Protein AF-0000000075264346 (afdb_homodimer)

Sequence (308 aa):
MSSTVYRIVVAADDSPISKKAIDYAVKLCSNLSVPYKLDVVYAIGLNPAGITAFGFMSGLDRMNNVDIQQDAKASIANLNAYLAQFDETKANAVIVKTSTKDCGYIIEDYINQDPPDILVLGSSNKEGIQKFILGSVSDHCLHSCHCPVLIIKNMSSTVYRIVVAADDSPISKKAIDYAVKLCSNLSVPYKLDVVYAIGLNPAGITAFGFMSGLDRMNNVDIQQDAKASIANLNAYLAQFDETKANAVIVKTSTKDCGYIIEDYINQDPPDILVLGSSNKEGIQKFILGSVSDHCLHSCHCPVLIIKN

Solvent-accessible surface area (backbone atoms only — not comparable to full-atom values): 16978 Å² total; per-residue (Å²): 122,87,78,70,64,48,30,36,35,33,53,40,80,66,41,72,43,24,49,51,31,47,52,49,53,48,51,51,56,72,34,39,66,52,59,67,45,71,45,41,36,32,58,43,56,35,74,61,88,77,67,56,86,59,81,64,76,69,78,76,76,69,74,50,58,67,56,50,51,51,54,45,50,54,34,50,51,52,43,36,57,57,35,48,76,34,88,82,28,43,88,51,65,68,42,77,47,76,45,63,45,56,44,32,57,48,50,27,56,59,38,54,74,61,53,42,68,31,37,35,26,26,29,40,82,71,76,85,59,88,61,76,56,72,26,70,43,44,49,43,34,65,55,65,32,74,39,31,34,30,37,30,66,134,122,86,77,70,64,48,31,38,34,32,54,40,80,64,40,72,42,24,49,52,28,47,51,48,52,46,51,51,57,72,34,40,66,55,60,66,44,72,46,42,37,32,58,42,54,36,76,60,89,77,69,55,84,58,82,63,76,69,78,75,76,70,76,50,57,67,57,50,50,52,54,45,51,53,36,50,51,52,42,36,58,56,34,48,75,35,89,81,30,44,88,52,67,69,41,78,46,75,45,65,44,56,44,33,56,48,48,27,57,60,38,56,73,61,53,42,68,31,39,34,26,27,29,41,82,72,77,86,58,88,62,77,55,72,26,71,44,45,50,42,35,66,55,63,32,74,39,31,34,31,38,31,68,133

Foldseek 3Di:
DPQDAAEEEEEAQLFPLSLVLVVVVLVVCVVDPGHYHYAYEYEQAAADPPPPPPPPVPPPDDDHRVVSVVSSVVRQVSVLVSQCVGPNRVVPGHHYFYDNDDRLVRVQVVCQVPPGQEYEYEQDSDPDDPDRHGDPSLVSCCPRHPHHYHYGYD/DPQDAAEEEEEAQLFPLSLVLVVVVLVVCVVDPGHYHYAYEYEQAAADPPPPPPPPVPPPPDDHRVVSVVSSVVRQVSVLVSQCVGPNRVVPGHHYFYDNDDRLVRVQVVCQVPPGQEYEYEQDSDPDDPDRHGDPSLVSCCPRHPHHYHYGYD

Organism: NCBI:txid747725

InterPro domains:
  IPR006015 Universal stress protein A family [PR01438] (5-23)
  IPR006015 Universal stress protein A family [PR01438] (113-125)
  IPR006015 Universal stress protein A family [PR01438] (131-153)
  IPR006016 UspA [PF00582] (7-153)
  IPR014729 Rossmann-like alpha/beta/alpha sandwich fold [G3DSA:3.40.50.620] (4-154)

Nearest PDB structures (foldseek):
  3hgm-assembly1_B  TM=7.472E-01  e=2.509E-09  Halomonas elongata
  2z09-assembly1_A  TM=7.944E-01  e=1.440E-07  Thermus thermophilus
  5cb0-assembly1_A  TM=7.576E-01  e=7.836E-05  Escherichia coli K-12
  2dum-assembly2_C  TM=7.080E-01  e=9.503E-05  Pyrococcus horikoshii OT3
  5ahw-assembly2_D  TM=6.394E-01  e=3.623E-05  Mycolicibacterium smegmatis MC2 155

Radius of gyration: 21.95 Å; Cα contacts (8 Å, |Δi|>4): 533; chains: 2; bounding box: 60×64×43 Å

Secondary structure (DSSP, 8-state):
-----EEEEEE--SSHHHHHHHHHHHHHHHTBSS-EEEEEEEEEEPPPTT-------S---PPPHHHHHHHHHHHHHHHHHHHTTSTTTTTPPPEEEEESS-HHHHHHHHHHHS--SEEEEES----S-SS----HHHHHHHHH-SS-EEEE--/-----EEEEEE--SSHHHHHHHHHHHHHHHTBSS-EEEEEEEEEEPPPTT-------SS--PPPHHHHHHHHHHHHHHHHHHHTTSTTTTTPPPEEEEESS-HHHHHHHHHHHS--SEEEEES----S-SS----HHHHHHHHH-SS-EEEE--

Structure (mmCIF, N/CA/C/O backbone):
data_AF-0000000075264346-model_v1
#
loop_
_entity.id
_entity.type
_entity.pdbx_description
1 polymer 'UspA domain-containing protein'
#
loop_
_atom_site.group_PDB
_atom_site.id
_atom_site.type_symbol
_atom_site.label_atom_id
_atom_site.label_alt_id
_atom_site.label_comp_id
_atom_site.label_asym_id
_atom_site.label_entity_id
_atom_site.label_seq_id
_atom_site.pdbx_PDB_ins_code
_atom_site.Cartn_x
_atom_site.Cartn_y
_atom_site.Cartn_z
_atom_site.occupancy
_atom_site.B_iso_or_equiv
_atom_site.auth_seq_id
_atom_site.auth_comp_id
_atom_site.auth_asym_id
_atom_site.auth_atom_id
_atom_site.pdbx_PDB_model_num
ATOM 1 N N . MET A 1 1 ? -19.344 -8.539 20.453 1 36.69 1 MET A N 1
ATOM 2 C CA . MET A 1 1 ? -18.062 -8.641 19.766 1 36.69 1 MET A CA 1
ATOM 3 C C . MET A 1 1 ? -17.438 -7.262 19.594 1 36.69 1 MET A C 1
ATOM 5 O O . MET A 1 1 ? -18.062 -6.34 19.078 1 36.69 1 MET A O 1
ATOM 9 N N . SER A 1 2 ? -16.719 -6.82 20.406 1 47.31 2 SER A N 1
ATOM 10 C CA . SER A 1 2 ? -16.172 -5.465 20.469 1 47.31 2 SER A CA 1
ATOM 11 C C . SER A 1 2 ? -15.789 -4.953 19.078 1 47.31 2 SER A C 1
ATOM 13 O O . SER A 1 2 ? -14.938 -5.531 18.406 1 47.31 2 SER A O 1
ATOM 15 N N . SER A 1 3 ? -16.75 -4.434 18.266 1 60.31 3 SER A N 1
ATOM 16 C CA . SER A 1 3 ? -16.703 -4.074 16.859 1 60.31 3 SER A CA 1
ATOM 17 C C . SER A 1 3 ? -15.516 -3.156 16.562 1 60.31 3 SER A C 1
ATOM 19 O O . SER A 1 3 ? -15.445 -2.041 17.078 1 60.31 3 SER A O 1
ATOM 21 N N . THR A 1 4 ? -14.312 -3.807 16.25 1 85.88 4 THR A N 1
ATOM 22 C CA . THR A 1 4 ? -13.109 -3.008 16.031 1 85.88 4 THR A CA 1
ATOM 23 C C . THR A 1 4 ? -13.273 -2.086 14.836 1 85.88 4 THR A C 1
ATOM 25 O O . THR A 1 4 ? -13.898 -2.463 13.836 1 85.88 4 THR A O 1
ATOM 28 N N . VAL A 1 5 ? -13.062 -0.771 15.102 1 95.88 5 VAL A N 1
ATOM 29 C CA . VAL A 1 5 ? -13.141 0.276 14.094 1 95.88 5 VAL A CA 1
ATOM 30 C C . VAL A 1 5 ? -11.961 0.15 13.125 1 95.88 5 VAL A C 1
ATOM 32 O O . VAL A 1 5 ? -10.812 0.038 13.555 1 95.88 5 VAL A O 1
ATOM 35 N N . TYR A 1 6 ? -12.281 -0.01 11.844 1 97.44 6 TYR A N 1
ATOM 36 C CA . TYR A 1 6 ? -11.242 -0.005 1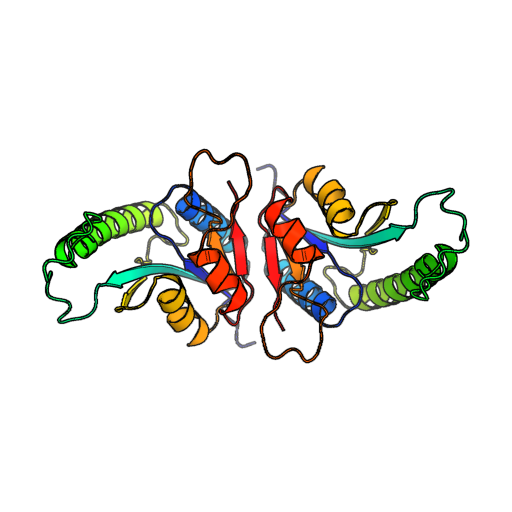0.828 1 97.44 6 TYR A CA 1
ATOM 37 C C . TYR A 1 6 ? -10.703 1.405 10.594 1 97.44 6 TYR A C 1
ATOM 39 O O . TYR A 1 6 ? -11.414 2.264 10.062 1 97.44 6 TYR A O 1
ATOM 47 N N . ARG A 1 7 ? -9.461 1.642 10.953 1 97.94 7 ARG A N 1
ATOM 48 C CA . ARG A 1 7 ? -8.906 2.992 10.906 1 97.94 7 ARG A CA 1
ATOM 49 C C . ARG A 1 7 ? -8.055 3.191 9.648 1 97.94 7 ARG A C 1
ATOM 51 O O . ARG A 1 7 ? -7.086 2.463 9.43 1 97.94 7 ARG A O 1
ATOM 58 N N . ILE A 1 8 ? -8.414 4.184 8.844 1 98.56 8 ILE A N 1
ATOM 59 C CA . ILE A 1 8 ? -7.715 4.582 7.633 1 98.56 8 ILE A CA 1
ATOM 60 C C . ILE A 1 8 ? -7.168 6 7.789 1 98.56 8 ILE A C 1
ATOM 62 O O . ILE A 1 8 ? -7.898 6.91 8.195 1 98.56 8 ILE A O 1
ATOM 66 N N . VAL A 1 9 ? -5.891 6.145 7.543 1 98.75 9 VAL A N 1
ATOM 67 C CA . VAL A 1 9 ? -5.293 7.477 7.543 1 98.75 9 VAL A CA 1
ATOM 68 C C . VAL A 1 9 ? -4.738 7.793 6.156 1 98.75 9 VAL A C 1
ATOM 70 O O . VAL A 1 9 ? -4.066 6.961 5.543 1 98.75 9 VAL A O 1
ATOM 73 N N . VAL A 1 10 ? -5.062 8.945 5.637 1 98.88 10 VAL A N 1
ATOM 74 C CA . VAL A 1 10 ? -4.445 9.477 4.43 1 98.88 10 VAL A CA 1
ATOM 75 C C . VAL A 1 10 ? -3.512 10.633 4.785 1 98.88 10 VAL A C 1
ATOM 77 O O . VAL A 1 10 ? -3.914 11.57 5.473 1 98.88 10 VAL A O 1
ATOM 80 N N . ALA A 1 11 ? -2.242 10.5 4.402 1 98.75 11 ALA A N 1
ATOM 81 C CA . ALA A 1 11 ? -1.362 11.672 4.43 1 98.75 11 ALA A CA 1
ATOM 82 C C . ALA A 1 11 ? -1.444 12.445 3.119 1 98.75 11 ALA A C 1
ATOM 84 O O . ALA A 1 11 ? -1.163 11.898 2.049 1 98.75 11 ALA A O 1
ATOM 85 N N . ALA A 1 12 ? -1.807 13.75 3.232 1 97.94 12 ALA A N 1
ATOM 86 C CA . ALA A 1 12 ? -2.121 14.492 2.014 1 97.94 12 ALA A CA 1
ATOM 87 C C . ALA A 1 12 ? -1.583 15.922 2.084 1 97.94 12 ALA A C 1
ATOM 89 O O . ALA A 1 12 ? -1.477 16.5 3.17 1 97.94 12 ALA A O 1
ATOM 90 N N . ASP A 1 13 ? -1.146 16.594 0.874 1 94.94 13 ASP A N 1
ATOM 91 C CA . ASP A 1 13 ? -0.641 17.969 0.81 1 94.94 13 ASP A CA 1
ATOM 92 C C . ASP A 1 13 ? -1.42 18.781 -0.212 1 94.94 13 ASP A C 1
ATOM 94 O O . ASP A 1 13 ? -0.917 19.797 -0.719 1 94.94 13 ASP A O 1
ATOM 98 N N . ASP A 1 14 ? -2.668 18.438 -0.714 1 95.88 14 ASP A N 1
ATOM 99 C CA . ASP A 1 14 ? -3.578 19.109 -1.631 1 95.88 14 ASP A CA 1
ATOM 100 C C . ASP A 1 14 ? -3.146 18.906 -3.082 1 95.88 14 ASP A C 1
ATOM 102 O O . ASP A 1 14 ? -3.682 19.547 -3.988 1 95.88 14 ASP A O 1
ATOM 106 N N . SER A 1 15 ? -2.039 18.203 -3.359 1 95.62 15 SER A N 1
ATOM 107 C CA . SER A 1 15 ? -1.638 17.859 -4.719 1 95.62 15 SER A CA 1
ATOM 108 C C . SER A 1 15 ? -2.662 16.953 -5.379 1 95.62 15 SER A C 1
ATOM 110 O O . SER A 1 15 ? -3.488 16.328 -4.699 1 95.62 15 SER A O 1
ATOM 112 N N . PRO A 1 16 ? -2.684 16.891 -6.676 1 95.62 16 PRO A N 1
ATOM 113 C CA . PRO A 1 16 ? -3.611 16 -7.375 1 95.62 16 PRO A CA 1
ATOM 114 C C . PRO A 1 16 ? -3.463 14.547 -6.953 1 95.62 16 PRO A C 1
ATOM 116 O O . PRO A 1 16 ? -4.465 13.844 -6.789 1 95.62 16 PRO A O 1
ATOM 119 N N . ILE A 1 17 ? -2.264 14.094 -6.711 1 96.06 17 ILE A N 1
ATOM 120 C CA . ILE A 1 17 ? -2.053 12.703 -6.324 1 96.06 17 ILE A CA 1
ATOM 121 C C . ILE A 1 17 ? -2.59 12.469 -4.914 1 96.06 17 ILE A C 1
ATOM 123 O O . ILE A 1 17 ? -3.094 11.383 -4.605 1 96.06 17 ILE A O 1
ATOM 127 N N . SER A 1 18 ? -2.48 13.469 -4.039 1 96.94 18 SER A N 1
ATOM 128 C CA . SER A 1 18 ? -3.059 13.359 -2.701 1 96.94 18 SER A CA 1
ATOM 129 C C . SER A 1 18 ? -4.582 13.266 -2.764 1 96.94 18 SER A C 1
ATOM 131 O O . SER A 1 18 ? -5.195 12.547 -1.974 1 96.94 18 SER A O 1
ATOM 133 N N . LYS A 1 19 ? -5.152 14.016 -3.682 1 97.38 19 LYS A N 1
ATOM 134 C CA . LYS A 1 19 ? -6.602 13.938 -3.848 1 97.38 19 LYS A CA 1
ATOM 135 C C . LYS A 1 19 ? -7.02 12.57 -4.367 1 97.38 19 LYS A C 1
ATOM 137 O O . LYS A 1 19 ? -8.047 12.023 -3.945 1 97.38 19 LYS A O 1
ATOM 142 N N . LYS A 1 20 ? -6.23 12.023 -5.25 1 97.75 20 LYS A N 1
ATOM 143 C CA . LYS A 1 20 ? -6.492 10.656 -5.695 1 97.75 20 LYS A CA 1
ATOM 144 C C . LYS A 1 20 ? -6.43 9.68 -4.527 1 97.75 20 LYS A C 1
ATOM 146 O O . LYS A 1 20 ? -7.223 8.742 -4.453 1 97.75 20 LYS A O 1
ATOM 151 N N . ALA A 1 21 ? -5.465 9.898 -3.645 1 98.5 21 ALA A N 1
ATOM 152 C CA . ALA A 1 21 ? -5.352 9.07 -2.453 1 98.5 21 ALA A CA 1
ATOM 153 C C . ALA A 1 21 ? -6.586 9.203 -1.566 1 98.5 21 ALA A C 1
ATOM 155 O O . ALA A 1 21 ? -7.105 8.211 -1.053 1 98.5 21 ALA A O 1
ATOM 156 N N . ILE A 1 22 ? -7.066 10.398 -1.442 1 98.5 22 ILE A N 1
ATOM 157 C CA . ILE A 1 22 ? -8.281 10.648 -0.666 1 98.5 22 ILE A CA 1
ATOM 158 C C . ILE A 1 22 ? -9.469 9.953 -1.329 1 98.5 22 ILE A C 1
ATOM 160 O O . ILE A 1 22 ? -10.258 9.281 -0.66 1 98.5 22 ILE A O 1
ATOM 164 N N . ASP A 1 23 ? -9.57 10.086 -2.633 1 98.44 23 ASP A N 1
ATOM 165 C CA . ASP A 1 23 ? -10.656 9.438 -3.359 1 98.44 23 ASP A CA 1
ATOM 166 C C . ASP A 1 23 ? -10.656 7.934 -3.123 1 98.44 23 ASP A C 1
ATOM 168 O O . ASP A 1 23 ? -11.711 7.332 -2.895 1 98.44 23 ASP A O 1
ATOM 172 N N . TYR A 1 24 ? -9.492 7.418 -3.168 1 98.38 24 TYR A N 1
ATOM 173 C CA . TYR A 1 24 ? -9.383 5.98 -2.945 1 98.38 24 TYR A CA 1
ATOM 174 C C . TYR A 1 24 ? -9.859 5.609 -1.544 1 98.38 24 TYR A C 1
ATOM 176 O O . TYR A 1 24 ? -10.633 4.664 -1.374 1 98.38 24 TYR A O 1
ATOM 184 N N . ALA A 1 25 ? -9.359 6.309 -0.562 1 98.56 25 ALA A N 1
ATOM 185 C CA . ALA A 1 25 ? -9.695 6.023 0.829 1 98.56 25 ALA A CA 1
ATOM 186 C C . ALA A 1 25 ? -11.195 6.18 1.068 1 98.56 25 ALA A C 1
ATOM 188 O O . ALA A 1 25 ? -11.805 5.367 1.769 1 98.56 25 ALA A O 1
ATOM 189 N N . VAL A 1 26 ? -11.781 7.195 0.464 1 98.44 26 VAL A N 1
ATOM 190 C CA . VAL A 1 26 ? -13.211 7.438 0.585 1 98.44 26 VAL A CA 1
ATOM 191 C C . VAL A 1 26 ? -13.984 6.266 -0.019 1 98.44 26 VAL A C 1
ATOM 193 O O . VAL A 1 26 ? -14.922 5.75 0.593 1 98.44 26 VAL A O 1
ATOM 196 N N . LYS A 1 27 ? -13.57 5.848 -1.185 1 97.75 27 LYS A N 1
ATOM 197 C CA . LYS A 1 27 ? -14.227 4.715 -1.836 1 97.75 27 LYS A CA 1
ATOM 198 C C . LYS A 1 27 ? -14.086 3.445 -1 1 97.75 27 LYS A C 1
ATOM 200 O O . LYS A 1 27 ? -15.039 2.678 -0.862 1 97.75 27 LYS A O 1
ATOM 205 N N . LEU A 1 28 ? -12.914 3.268 -0.493 1 97.81 28 LEU A N 1
ATOM 206 C CA . LEU A 1 28 ? -12.711 2.111 0.373 1 97.81 28 LEU A CA 1
ATOM 207 C C . LEU A 1 28 ? -13.672 2.148 1.561 1 97.81 28 LEU A C 1
ATOM 209 O O . LEU A 1 28 ? -14.32 1.147 1.871 1 97.81 28 LEU A O 1
ATOM 213 N N . CYS A 1 29 ? -13.75 3.264 2.211 1 97.44 29 CYS A N 1
ATOM 214 C CA . CYS A 1 29 ? -14.648 3.418 3.35 1 97.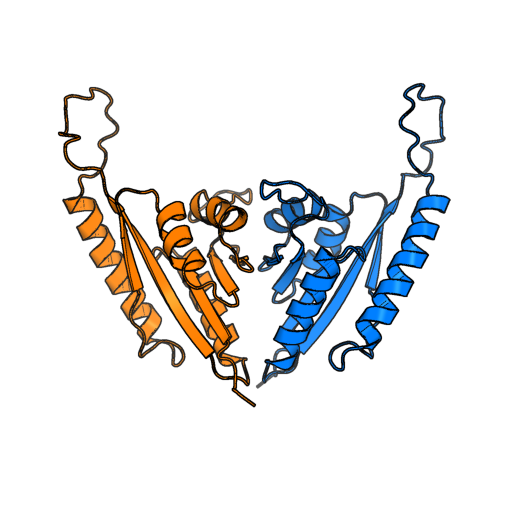44 29 CYS A CA 1
ATOM 215 C C . CYS A 1 29 ? -16.094 3.104 2.955 1 97.44 29 CYS A C 1
ATOM 217 O O . CYS A 1 29 ? -16.797 2.408 3.684 1 97.44 29 CYS A O 1
ATOM 219 N N . SER A 1 30 ? -16.469 3.598 1.769 1 96.88 30 SER A N 1
ATOM 220 C CA . SER A 1 30 ? -17.828 3.391 1.312 1 96.88 30 SER A CA 1
ATOM 221 C C . SER A 1 30 ? -18.109 1.915 1.052 1 96.88 30 SER A C 1
ATOM 223 O O . SER A 1 30 ? -19.266 1.488 1.047 1 96.88 30 SER A O 1
ATOM 225 N N . ASN A 1 31 ? -17.094 1.146 0.847 1 96.75 31 ASN A N 1
ATOM 226 C CA . ASN A 1 31 ? -17.234 -0.272 0.538 1 96.75 31 ASN A CA 1
ATOM 227 C C . ASN A 1 31 ? -17.203 -1.128 1.801 1 96.75 31 ASN A C 1
ATOM 229 O O . ASN A 1 31 ? -17.406 -2.342 1.739 1 96.75 31 ASN A O 1
ATOM 233 N N . LEU A 1 32 ? -16.938 -0.558 2.998 1 96.62 32 LEU A N 1
ATOM 234 C CA . LEU A 1 32 ? -16.781 -1.33 4.227 1 96.62 32 LEU A CA 1
ATOM 235 C C . LEU A 1 32 ? -18.125 -1.627 4.859 1 96.62 32 LEU A C 1
ATOM 237 O O . LEU A 1 32 ? -19.031 -0.786 4.828 1 96.62 32 LEU A O 1
ATOM 241 N N . SER A 1 33 ? -18.234 -2.77 5.457 1 96.69 33 SER A N 1
ATOM 242 C CA . SER A 1 33 ? -19.422 -3.189 6.18 1 96.69 33 SER A CA 1
ATOM 243 C C . SER A 1 33 ? -19.266 -3 7.684 1 96.69 33 SER A C 1
ATOM 245 O O . SER A 1 33 ? -20.188 -3.268 8.453 1 96.69 33 SER A O 1
ATOM 247 N N . VAL A 1 34 ? -18.078 -2.615 8.094 1 96.75 34 VAL A N 1
ATOM 248 C CA . VAL A 1 34 ? -17.734 -2.428 9.5 1 96.75 34 VAL A CA 1
ATOM 249 C C . VAL A 1 34 ? -17.562 -0.94 9.789 1 96.75 34 VAL A C 1
ATOM 251 O O . VAL A 1 34 ? -17.359 -0.137 8.875 1 96.75 34 VAL A O 1
ATOM 254 N N . PRO A 1 35 ? -17.703 -0.585 11.07 1 97.06 35 PRO A N 1
ATOM 255 C CA . PRO A 1 35 ? -17.391 0.807 11.398 1 97.06 35 PRO A CA 1
ATOM 256 C C . PRO A 1 35 ? -15.969 1.2 11 1 97.06 35 PRO A C 1
ATOM 258 O O . PRO A 1 35 ? -15.047 0.389 11.109 1 97.06 35 PRO A O 1
ATOM 261 N N . TYR A 1 36 ? -15.844 2.414 10.516 1 97.12 36 TYR A N 1
ATOM 262 C CA . TYR A 1 36 ? -14.531 2.895 10.102 1 97.12 36 TYR A CA 1
ATOM 263 C C . TYR A 1 36 ? -14.297 4.324 10.578 1 97.12 36 TYR A C 1
ATOM 265 O O . TYR A 1 36 ? -15.242 5.016 10.969 1 97.12 36 TYR A O 1
ATOM 273 N N . LYS A 1 37 ? -13.031 4.711 10.656 1 97.19 37 LYS A N 1
ATOM 274 C CA . LYS A 1 37 ? -12.578 6.082 10.852 1 97.19 37 LYS A CA 1
ATOM 275 C C . LYS A 1 37 ? -11.57 6.484 9.781 1 97.19 37 LYS A C 1
ATOM 277 O O . LYS A 1 37 ? -10.562 5.805 9.586 1 97.19 37 LYS A O 1
ATOM 282 N N . LEU A 1 38 ? -11.891 7.516 9.055 1 98.19 38 LEU A N 1
ATOM 283 C CA . LEU A 1 38 ? -11.008 8.055 8.023 1 98.19 38 LEU A CA 1
ATOM 284 C C . LEU A 1 38 ? -10.445 9.406 8.445 1 98.19 38 LEU A C 1
ATOM 286 O O . LEU A 1 38 ? -11.195 10.375 8.586 1 98.19 38 LEU A O 1
ATOM 290 N N . ASP A 1 39 ? -9.172 9.406 8.68 1 98.06 39 ASP A N 1
ATOM 291 C CA . ASP A 1 39 ? -8.484 10.656 9.008 1 98.06 39 ASP A CA 1
ATOM 292 C C . ASP A 1 39 ? -7.582 11.109 7.863 1 98.06 39 ASP A C 1
ATOM 294 O O . ASP A 1 39 ? -6.914 10.289 7.23 1 98.06 39 ASP A O 1
ATOM 298 N N . VAL A 1 40 ? -7.621 12.344 7.566 1 98.62 40 VAL A N 1
ATOM 299 C CA . VAL A 1 40 ? -6.68 12.961 6.637 1 98.62 40 VAL A CA 1
ATOM 300 C C . VAL A 1 40 ? -5.711 13.859 7.402 1 98.62 40 VAL A C 1
ATOM 302 O O . VAL A 1 40 ? -6.133 14.766 8.125 1 98.62 40 VAL A O 1
ATOM 305 N N . VAL A 1 41 ? -4.41 13.609 7.207 1 98.75 41 VAL A N 1
ATOM 306 C CA . VAL A 1 41 ? -3.396 14.328 7.969 1 98.75 41 VAL A CA 1
ATOM 307 C C . VAL A 1 41 ? -2.561 15.195 7.031 1 98.75 41 VAL A C 1
ATOM 309 O O . VAL A 1 41 ? -2.178 14.758 5.945 1 98.75 41 VAL A O 1
ATOM 312 N N . TYR A 1 42 ? -2.32 16.391 7.418 1 98.75 42 TYR A N 1
ATOM 313 C CA . TYR A 1 42 ? -1.455 17.359 6.758 1 98.75 42 TYR A CA 1
ATOM 314 C C . TYR A 1 42 ? -0.277 17.734 7.652 1 98.75 42 TYR A C 1
ATOM 316 O O . TYR A 1 42 ? -0.467 18.203 8.773 1 98.75 42 TYR A O 1
ATOM 324 N N . ALA A 1 43 ? 0.917 17.531 7.133 1 98.69 43 ALA A N 1
ATOM 325 C CA . ALA A 1 43 ? 2.135 17.812 7.891 1 98.69 43 ALA A CA 1
ATOM 326 C C . ALA A 1 43 ? 2.748 19.141 7.477 1 98.69 43 ALA A C 1
ATOM 328 O O . ALA A 1 43 ? 2.896 19.422 6.285 1 98.69 43 ALA A O 1
ATOM 329 N N . ILE A 1 44 ? 3.08 19.906 8.445 1 98 44 ILE A N 1
ATOM 330 C CA . ILE A 1 44 ? 3.783 21.172 8.219 1 98 44 ILE A CA 1
ATOM 331 C C . ILE A 1 44 ? 5.176 21.094 8.844 1 98 44 ILE A C 1
ATOM 333 O O . ILE A 1 44 ? 5.309 21.062 10.07 1 98 44 ILE A O 1
ATOM 337 N N . GLY A 1 45 ? 6.16 21.062 7.938 1 96.38 45 GLY A N 1
ATOM 338 C CA . GLY A 1 45 ? 7.535 21.172 8.398 1 96.38 45 GLY A CA 1
ATOM 339 C C . GLY A 1 45 ? 8.031 22.609 8.484 1 96.38 45 GLY A C 1
ATOM 340 O O . GLY A 1 45 ? 8.141 23.297 7.473 1 96.38 45 GLY A O 1
ATOM 341 N N . LEU A 1 46 ? 8.375 23.062 9.688 1 94.94 46 LEU A N 1
ATOM 342 C CA . LEU A 1 46 ? 8.844 24.438 9.898 1 94.94 46 LEU A CA 1
ATOM 343 C C . LEU A 1 46 ? 10.359 24.469 10.062 1 94.94 46 LEU A C 1
ATOM 345 O O . LEU A 1 46 ? 10.977 23.453 10.414 1 94.94 46 LEU A O 1
ATOM 349 N N . ASN A 1 47 ? 10.93 25.641 9.758 1 90.69 47 ASN A N 1
ATOM 350 C CA . ASN A 1 47 ? 12.344 25.875 10.039 1 90.69 47 ASN A CA 1
ATOM 351 C C . ASN A 1 47 ? 12.602 26.047 11.531 1 90.69 47 ASN A C 1
ATOM 353 O O . ASN A 1 47 ? 11.797 26.656 12.242 1 90.69 47 ASN A O 1
ATOM 357 N N . PRO A 1 48 ? 13.695 25.375 12.117 1 87.38 48 PRO A N 1
ATOM 358 C CA . PRO A 1 48 ? 14.023 25.578 13.531 1 87.38 48 PRO A CA 1
ATOM 359 C C . PRO A 1 48 ? 14.242 27.047 13.883 1 87.38 48 PRO A C 1
ATOM 361 O O . PRO A 1 48 ? 14.625 27.844 13.016 1 87.38 48 PRO A O 1
ATOM 364 N N . ALA A 1 49 ? 13.969 27.281 15.289 1 74.81 49 ALA A N 1
ATOM 365 C CA . ALA A 1 49 ? 14.195 28.641 15.789 1 74.81 49 ALA A CA 1
ATOM 366 C C . ALA A 1 49 ? 15.68 29 15.75 1 74.81 49 ALA A C 1
ATOM 368 O O . ALA A 1 49 ? 16.531 28.141 16 1 74.81 49 ALA A O 1
ATOM 369 N N . GLY A 1 50 ? 16.062 30.203 15.375 1 65.62 50 GLY A N 1
ATOM 370 C CA . GLY A 1 50 ? 17.422 30.734 15.43 1 65.62 50 GLY A CA 1
ATOM 371 C C . GLY A 1 50 ? 18.141 30.688 14.086 1 65.62 50 GLY A C 1
ATOM 372 O O . GLY A 1 50 ? 19.281 31.125 13.977 1 65.62 50 GLY A O 1
ATOM 373 N N . ILE A 1 51 ? 17.703 29.734 13.492 1 55.03 51 ILE A N 1
ATOM 374 C CA . ILE A 1 51 ? 18.359 29.844 12.195 1 55.03 51 ILE A CA 1
ATOM 375 C C . ILE A 1 51 ? 18 31.188 11.539 1 55.03 51 ILE A C 1
ATOM 377 O O . ILE A 1 51 ? 16.859 31.391 11.133 1 55.03 51 ILE A O 1
ATOM 381 N N . THR A 1 52 ? 18.281 32.219 12.398 1 48.88 52 THR A N 1
ATOM 382 C CA . THR A 1 52 ? 18.266 33.531 11.742 1 48.88 52 THR A CA 1
ATOM 383 C C . THR A 1 52 ? 18.75 33.406 10.297 1 48.88 52 THR A C 1
ATOM 385 O O . THR A 1 52 ? 19.516 32.5 9.961 1 48.88 52 THR A O 1
ATOM 388 N N . ALA A 1 53 ? 17.953 34 9.406 1 45.44 53 ALA A N 1
ATOM 389 C CA . ALA A 1 53 ? 18.422 34.125 8.031 1 45.44 53 ALA A CA 1
ATOM 390 C C . ALA A 1 53 ? 19.922 34.469 7.996 1 45.44 53 ALA A C 1
ATOM 392 O O . ALA A 1 53 ? 20.297 35.625 8.047 1 45.44 53 ALA A O 1
ATOM 393 N N . PHE A 1 54 ? 20.719 34.062 8.883 1 44.88 54 PHE A N 1
ATOM 394 C CA . PHE A 1 54 ? 22.062 34.531 8.523 1 44.88 54 PHE A CA 1
ATOM 395 C C . PHE A 1 54 ? 22.312 34.312 7.031 1 44.88 54 PHE A C 1
ATOM 397 O O . PHE A 1 54 ? 21.688 33.469 6.398 1 44.88 54 PHE A O 1
ATOM 404 N N . GLY A 1 55 ? 23.25 35.281 6.516 1 40.81 55 GLY A N 1
ATOM 405 C CA . GLY A 1 55 ? 23.703 35.469 5.148 1 40.81 55 GLY A CA 1
ATOM 406 C C . GLY A 1 55 ? 24.031 34.156 4.438 1 40.81 55 GLY A C 1
ATOM 407 O O . GLY A 1 55 ? 25.188 33.812 4.273 1 40.81 55 GLY A O 1
ATOM 408 N N . PHE A 1 56 ? 23.578 33.031 4.855 1 39.91 56 PHE A N 1
ATOM 409 C CA . PHE A 1 56 ? 24.047 32.062 3.883 1 39.91 56 PHE A CA 1
ATOM 410 C C . PHE A 1 56 ? 23.859 32.594 2.461 1 39.91 56 PHE A C 1
ATOM 412 O O . PHE A 1 56 ? 22.797 33.094 2.117 1 39.91 56 PHE A O 1
ATOM 419 N N . MET A 1 57 ? 24.938 33.031 1.822 1 39.5 57 MET A N 1
ATOM 420 C CA . MET A 1 57 ? 25.078 33.375 0.411 1 39.5 57 MET A CA 1
ATOM 421 C C . MET A 1 57 ? 24.203 32.5 -0.459 1 39.5 57 MET A C 1
ATOM 423 O O . MET A 1 57 ? 23.969 32.781 -1.633 1 39.5 57 MET A O 1
ATOM 427 N N . SER A 1 58 ? 24.219 31.109 -0.103 1 41.81 58 SER A N 1
ATOM 428 C CA . SER A 1 58 ? 23.672 30.453 -1.29 1 41.81 58 SER A CA 1
ATOM 429 C C . SER A 1 58 ? 22.219 30.828 -1.506 1 41.81 58 SER A C 1
ATOM 431 O O . SER A 1 58 ? 21.484 31.094 -0.547 1 41.81 58 SER A O 1
ATOM 433 N N . GLY A 1 59 ? 21.766 31.406 -2.432 1 43.66 59 GLY A N 1
ATOM 434 C CA . GLY A 1 59 ? 20.562 31.797 -3.146 1 43.66 59 GLY A CA 1
ATOM 435 C C . GLY A 1 59 ? 19.359 30.938 -2.836 1 43.66 59 GLY A C 1
ATOM 436 O O . GLY A 1 59 ? 18.312 31.062 -3.467 1 43.66 59 GLY A O 1
ATOM 437 N N . LEU A 1 60 ? 19.516 29.703 -2.309 1 49.41 60 LEU A N 1
ATOM 438 C CA . LEU A 1 60 ? 18.234 28.984 -2.281 1 49.41 60 LEU A CA 1
ATOM 439 C C . LEU A 1 60 ? 17.375 29.453 -1.116 1 49.41 60 LEU A C 1
ATOM 441 O O . LEU A 1 60 ? 17.703 29.203 0.046 1 49.41 60 LEU A O 1
ATOM 445 N N . ASP A 1 61 ? 16.766 30.547 -1.114 1 51.97 61 ASP A N 1
ATOM 446 C CA . ASP A 1 61 ? 15.812 31.234 -0.255 1 51.97 61 ASP A CA 1
ATOM 447 C C . ASP A 1 61 ? 14.812 30.266 0.345 1 51.97 61 ASP A C 1
ATOM 449 O O . ASP A 1 61 ? 13.945 29.734 -0.363 1 51.97 61 ASP A O 1
ATOM 453 N N . ARG A 1 62 ? 15.18 29.547 1.397 1 61.91 62 ARG A N 1
ATOM 454 C CA . ARG A 1 62 ? 14.125 28.828 2.096 1 61.91 62 ARG A CA 1
ATOM 455 C C . ARG A 1 62 ? 13.008 29.766 2.527 1 61.91 62 ARG A C 1
ATOM 457 O O . ARG A 1 62 ? 13.273 30.891 2.979 1 61.91 62 ARG A O 1
ATOM 464 N N . MET A 1 63 ? 11.766 29.422 2.102 1 72.81 63 MET A N 1
ATOM 465 C CA . MET A 1 63 ? 10.617 30.188 2.58 1 72.81 63 MET A CA 1
ATOM 466 C C . MET A 1 63 ? 10.672 30.375 4.094 1 72.81 63 MET A C 1
ATOM 468 O O . MET A 1 63 ? 11.086 29.453 4.816 1 72.81 63 MET A O 1
ATOM 472 N N . ASN A 1 64 ? 10.461 31.469 4.52 1 86.12 64 ASN A N 1
ATOM 473 C CA . ASN A 1 64 ? 10.375 31.625 5.965 1 86.12 64 ASN A CA 1
ATOM 474 C C . ASN A 1 64 ? 9.117 30.969 6.523 1 86.12 64 ASN A C 1
ATOM 476 O O . ASN A 1 64 ? 8.234 30.562 5.766 1 86.12 64 ASN A O 1
ATOM 480 N N . ASN A 1 65 ? 9.047 30.766 7.809 1 91.19 65 ASN A N 1
ATOM 481 C CA . ASN A 1 65 ? 7.977 30.016 8.453 1 91.19 65 ASN A CA 1
ATOM 482 C C . ASN A 1 65 ? 6.617 30.672 8.227 1 91.19 65 ASN A C 1
ATOM 484 O O . ASN A 1 65 ? 5.594 29.984 8.172 1 91.19 65 ASN A O 1
ATOM 488 N N . VAL A 1 66 ? 6.641 31.984 8.078 1 90 66 VAL A N 1
ATOM 489 C CA . VAL A 1 66 ? 5.387 32.688 7.832 1 90 66 VAL A CA 1
ATOM 490 C C . VAL A 1 66 ? 4.824 32.281 6.473 1 90 66 VAL A C 1
ATOM 492 O O . VAL A 1 66 ? 3.635 31.984 6.352 1 90 66 VAL A O 1
ATOM 495 N N . ASP A 1 67 ? 5.664 32.25 5.473 1 91.75 67 ASP A N 1
ATOM 496 C CA . ASP A 1 67 ? 5.254 31.844 4.133 1 91.75 67 ASP A CA 1
ATOM 497 C C . ASP A 1 67 ? 4.789 30.375 4.121 1 91.75 67 ASP A C 1
ATOM 499 O O . ASP A 1 67 ? 3.787 30.047 3.488 1 91.75 67 ASP A O 1
ATOM 503 N N . ILE A 1 68 ? 5.492 29.594 4.832 1 93.5 68 ILE A N 1
ATOM 504 C CA . ILE A 1 68 ? 5.16 28.172 4.922 1 93.5 68 ILE A CA 1
ATOM 505 C C . ILE A 1 68 ? 3.764 28.016 5.52 1 93.5 68 ILE A C 1
ATOM 507 O O . ILE A 1 68 ? 2.941 27.25 4.992 1 93.5 68 ILE A O 1
ATOM 511 N N . GLN A 1 69 ? 3.492 28.672 6.539 1 94.56 69 GLN A N 1
ATOM 512 C CA . GLN A 1 69 ? 2.217 28.562 7.238 1 94.56 69 GLN A CA 1
ATOM 513 C C . GLN A 1 69 ? 1.074 29.109 6.391 1 94.56 69 GLN A C 1
ATOM 515 O O . GLN A 1 69 ? -0.033 28.562 6.402 1 94.56 69 GLN A O 1
ATOM 520 N N . GLN A 1 70 ? 1.381 30.188 5.668 1 94.75 70 GLN A N 1
ATOM 521 C CA . GLN A 1 70 ? 0.351 30.75 4.805 1 94.75 70 GLN A CA 1
ATOM 522 C C . GLN A 1 70 ? -0.008 29.797 3.674 1 94.75 70 GLN A C 1
ATOM 524 O O . GLN A 1 70 ? -1.186 29.609 3.361 1 94.75 70 GLN A O 1
ATOM 529 N N . ASP A 1 71 ? 0.979 29.266 3.084 1 95.06 71 ASP A N 1
ATOM 530 C CA . ASP A 1 71 ? 0.744 28.266 2.045 1 95.06 71 ASP A CA 1
ATOM 531 C C . ASP A 1 71 ? -0.024 27.078 2.6 1 95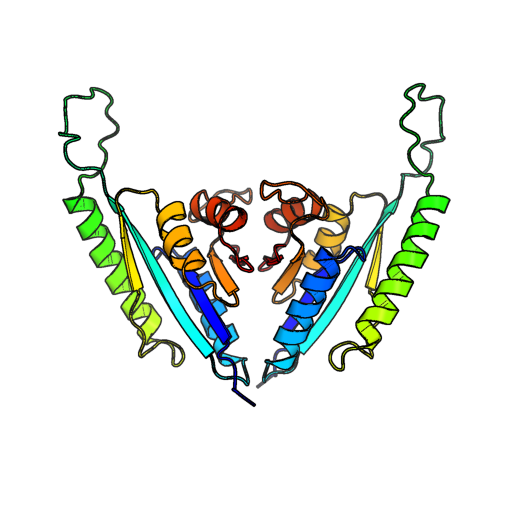.06 71 ASP A C 1
ATOM 533 O O . ASP A 1 71 ? -0.93 26.547 1.944 1 95.06 71 ASP A O 1
ATOM 537 N N . ALA A 1 72 ? 0.328 26.672 3.777 1 97.5 72 ALA A N 1
ATOM 538 C CA . ALA A 1 72 ? -0.345 25.547 4.426 1 97.5 72 ALA A CA 1
ATOM 539 C C . ALA A 1 72 ? -1.816 25.875 4.68 1 97.5 72 ALA A C 1
ATOM 541 O O . ALA A 1 72 ? -2.684 25.016 4.48 1 97.5 72 ALA A O 1
ATOM 542 N N . LYS A 1 73 ? -2.025 27.047 5.129 1 97.62 73 LYS A N 1
ATOM 543 C CA . LYS A 1 73 ? -3.4 27.469 5.402 1 97.62 73 LYS A CA 1
ATOM 544 C C . LYS A 1 73 ? -4.273 27.312 4.156 1 97.62 73 LYS A C 1
ATOM 546 O O . LYS A 1 73 ? -5.391 26.812 4.23 1 97.62 73 LYS A O 1
ATOM 551 N N . ALA A 1 74 ? -3.773 27.766 3.035 1 97.81 74 ALA A N 1
ATOM 552 C CA . ALA A 1 74 ? -4.512 27.656 1.78 1 97.81 74 ALA A CA 1
ATOM 553 C C . ALA A 1 74 ? -4.742 26.203 1.402 1 97.81 74 ALA A C 1
ATOM 555 O O . ALA A 1 74 ? -5.855 25.828 1.03 1 97.81 74 ALA A O 1
ATOM 556 N N . SER A 1 75 ? -3.723 25.422 1.494 1 97.94 75 SER A N 1
ATOM 557 C CA . SER A 1 75 ? -3.811 24.016 1.159 1 97.94 75 SER A CA 1
ATOM 558 C C . SER A 1 75 ? -4.812 23.297 2.057 1 97.94 75 SER A C 1
ATOM 560 O O . SER A 1 75 ? -5.605 22.484 1.582 1 97.94 75 SER A O 1
ATOM 562 N N . ILE A 1 76 ? -4.781 23.578 3.324 1 98.31 76 ILE A N 1
ATOM 563 C CA . ILE A 1 76 ? -5.668 22.953 4.297 1 98.31 76 ILE A CA 1
ATOM 564 C C . ILE A 1 76 ? -7.117 23.328 3.998 1 98.31 76 ILE A C 1
ATOM 566 O O . ILE A 1 76 ? -8.008 22.484 4.043 1 98.31 76 ILE A O 1
ATOM 570 N N . ALA A 1 77 ? -7.32 24.609 3.67 1 98.25 77 ALA A N 1
ATOM 571 C CA . ALA A 1 77 ? -8.664 25.062 3.305 1 98.25 77 ALA A CA 1
ATOM 572 C C . ALA A 1 77 ? -9.172 24.312 2.078 1 98.25 77 ALA A C 1
ATOM 574 O O . ALA A 1 77 ? -10.328 23.875 2.045 1 98.25 77 ALA A O 1
ATOM 575 N N . ASN A 1 78 ? -8.344 24.188 1.108 1 98.31 78 ASN A N 1
ATOM 576 C CA . ASN A 1 78 ? -8.711 23.438 -0.096 1 98.31 78 ASN A CA 1
ATOM 577 C C . ASN A 1 78 ? -9.031 21.984 0.219 1 98.31 78 ASN A C 1
ATOM 579 O O . ASN A 1 78 ? -9.992 21.438 -0.31 1 98.31 78 ASN A O 1
ATOM 583 N N . LEU A 1 79 ? -8.242 21.391 1.071 1 98.38 79 LEU A N 1
ATOM 584 C CA . LEU A 1 79 ? -8.461 20 1.441 1 98.38 79 LEU A CA 1
ATOM 585 C C . LEU A 1 79 ? -9.766 19.844 2.217 1 98.38 79 LEU A C 1
ATOM 587 O O . LEU A 1 79 ? -10.516 18.891 1.985 1 98.38 79 LEU A O 1
ATOM 591 N N . ASN A 1 80 ? -9.992 20.75 3.125 1 98.38 80 ASN A N 1
ATOM 592 C CA . ASN A 1 80 ? -11.25 20.703 3.871 1 98.38 80 ASN A CA 1
ATOM 593 C C . ASN A 1 80 ? -12.453 20.828 2.945 1 98.38 80 ASN A C 1
ATOM 595 O O . ASN A 1 80 ? -13.438 20.109 3.105 1 98.38 80 ASN A O 1
ATOM 599 N N . ALA A 1 81 ? -12.352 21.703 1.995 1 98.06 81 ALA A N 1
ATOM 600 C CA . ALA A 1 81 ? -13.422 21.859 1.011 1 98.06 81 ALA A CA 1
ATOM 601 C C . ALA A 1 81 ? -13.602 20.578 0.205 1 98.06 81 ALA A C 1
ATOM 603 O O . ALA A 1 81 ? -14.734 20.172 -0.079 1 98.06 81 ALA A O 1
ATOM 604 N N . TYR A 1 82 ? -12.547 20.016 -0.165 1 98 82 TYR A N 1
ATOM 605 C CA . TYR A 1 82 ? -12.586 18.766 -0.921 1 98 82 TYR A CA 1
ATOM 606 C C . TYR A 1 82 ? -13.234 17.656 -0.108 1 98 82 TYR A C 1
ATOM 608 O O . TYR A 1 82 ? -14.094 16.922 -0.615 1 98 82 TYR A O 1
ATOM 616 N N . LEU A 1 83 ? -12.844 17.547 1.143 1 97.88 83 LEU A N 1
ATOM 617 C CA . LEU A 1 83 ? -13.352 16.5 2.029 1 97.88 83 LEU A CA 1
ATOM 618 C C . LEU A 1 83 ? -14.852 16.672 2.26 1 97.88 83 LEU A C 1
ATOM 620 O O . LEU A 1 83 ? -15.562 15.688 2.461 1 97.88 83 LEU A O 1
ATOM 624 N N . ALA A 1 84 ? -15.32 17.859 2.211 1 97.62 84 ALA A N 1
ATOM 625 C CA . ALA A 1 84 ? -16.703 18.172 2.521 1 97.62 84 ALA A CA 1
ATOM 626 C C . ALA A 1 84 ? -17.656 17.578 1.47 1 97.62 84 ALA A C 1
ATOM 628 O O . ALA A 1 84 ? -18.859 17.484 1.695 1 97.62 84 ALA A O 1
ATOM 629 N N . GLN A 1 85 ? -17.078 17.156 0.34 1 96.81 85 GLN A N 1
ATOM 630 C CA . GLN A 1 85 ? -17.891 16.672 -0.777 1 96.81 85 GLN A CA 1
ATOM 631 C C . GLN A 1 85 ? -18.297 15.219 -0.58 1 96.81 85 GLN A C 1
ATOM 633 O O . GLN A 1 85 ? -19.156 14.711 -1.295 1 96.81 85 GLN A O 1
ATOM 638 N N . PHE A 1 86 ? -17.703 14.609 0.398 1 97.38 86 PHE A N 1
ATOM 639 C CA . PHE A 1 86 ? -17.922 13.18 0.567 1 97.38 86 PHE 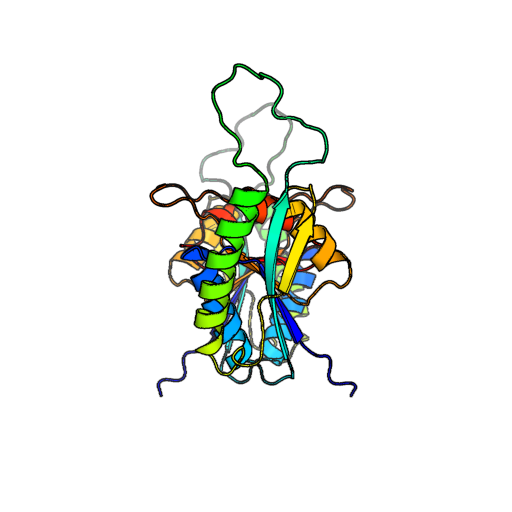A CA 1
ATOM 640 C C . PHE A 1 86 ? -18.688 12.898 1.859 1 97.38 86 PHE A C 1
ATOM 642 O O . PHE A 1 86 ? -18.391 13.492 2.9 1 97.38 86 PHE A O 1
ATOM 649 N N . ASP A 1 87 ? -19.609 11.922 1.844 1 94.75 87 ASP A N 1
ATOM 650 C CA . ASP A 1 87 ? -20.344 11.516 3.037 1 94.75 87 ASP A CA 1
ATOM 651 C C . ASP A 1 87 ? -19.391 10.938 4.09 1 94.75 87 ASP A C 1
ATOM 653 O O . ASP A 1 87 ? -19.609 11.125 5.289 1 94.75 87 ASP A O 1
ATOM 657 N N . GLU A 1 88 ? -18.375 10.273 3.66 1 93.31 88 GLU A N 1
ATOM 658 C CA . GLU A 1 88 ? -17.438 9.578 4.531 1 93.31 88 GLU A CA 1
ATOM 659 C C . GLU A 1 88 ? -16.562 10.562 5.309 1 93.31 88 GLU A C 1
ATOM 661 O O . GLU A 1 88 ? -15.961 10.203 6.324 1 93.31 88 GLU A O 1
ATOM 666 N N . THR A 1 89 ? -16.5 11.859 4.75 1 92.25 89 THR A N 1
ATOM 667 C CA . THR A 1 89 ? -15.539 12.773 5.355 1 92.25 89 THR A CA 1
ATOM 668 C C . THR A 1 89 ? -16.172 14.125 5.641 1 92.25 89 THR A C 1
ATOM 670 O O . THR A 1 89 ? -15.523 15.031 6.156 1 92.25 89 THR A O 1
ATOM 673 N N . LYS A 1 90 ? -17.359 14.328 5.375 1 91.12 90 LYS A N 1
ATOM 674 C CA . LYS A 1 90 ? -17.969 15.648 5.422 1 91.12 90 LYS A CA 1
ATOM 675 C C . LYS A 1 90 ? -17.922 16.234 6.832 1 91.12 90 LYS A C 1
ATOM 677 O O . LYS A 1 90 ? -17.891 17.453 7.012 1 91.12 90 LYS A O 1
ATOM 682 N N . ALA A 1 91 ? -17.844 15.359 7.766 1 90.06 91 ALA A N 1
ATOM 683 C CA . ALA A 1 91 ? -17.828 15.844 9.141 1 90.06 91 ALA A CA 1
ATOM 684 C C . ALA A 1 91 ? -16.406 15.891 9.695 1 90.06 91 ALA A C 1
ATOM 686 O O . ALA A 1 91 ? -16.203 16.234 10.859 1 90.06 91 ALA A O 1
ATOM 687 N N . ASN A 1 92 ? -15.461 15.531 8.852 1 91.44 92 ASN A N 1
ATOM 688 C CA . ASN A 1 92 ? -14.07 15.477 9.273 1 91.44 92 ASN A CA 1
ATOM 689 C C . ASN A 1 92 ? -13.305 16.734 8.859 1 91.44 92 ASN A C 1
ATOM 691 O O . ASN A 1 92 ? -13.594 17.328 7.82 1 91.44 92 ASN A O 1
ATOM 695 N N . ALA A 1 93 ? -12.453 17.188 9.703 1 94.5 93 ALA A N 1
ATOM 696 C CA . ALA A 1 93 ? -11.461 18.188 9.32 1 94.5 93 ALA A CA 1
ATOM 697 C C . ALA A 1 93 ? -10.086 17.562 9.148 1 94.5 93 ALA A C 1
ATOM 699 O O . ALA A 1 93 ? -9.773 16.547 9.766 1 94.5 93 ALA A O 1
ATOM 700 N N . VAL A 1 94 ? -9.383 18.219 8.273 1 98.31 94 VAL A N 1
ATOM 701 C CA . VAL A 1 94 ? -7.992 17.812 8.109 1 98.31 94 VAL A CA 1
ATOM 702 C C . VAL A 1 94 ? -7.262 17.922 9.453 1 98.31 94 VAL A C 1
ATOM 704 O O . VAL A 1 94 ? -7.414 18.922 10.164 1 98.31 94 VAL A O 1
ATOM 707 N N . ILE A 1 95 ? -6.59 16.875 9.844 1 98.56 95 ILE A N 1
ATOM 708 C CA . ILE A 1 95 ? -5.719 16.906 11.016 1 98.56 95 ILE A CA 1
ATOM 709 C C . ILE A 1 95 ? -4.371 17.516 10.648 1 98.56 95 ILE A C 1
ATOM 711 O O . ILE A 1 95 ? -3.676 17 9.766 1 98.56 95 ILE A O 1
ATOM 715 N N . VAL A 1 96 ? -4 18.547 11.305 1 98.69 96 VAL A N 1
ATOM 716 C CA . VAL A 1 96 ? -2.766 19.25 10.992 1 98.69 96 VAL A CA 1
ATOM 717 C C . VAL A 1 96 ? -1.7 18.922 12.031 1 98.69 96 VAL A C 1
ATOM 719 O O . VAL A 1 96 ? -1.938 19.062 13.234 1 98.69 96 VAL A O 1
ATOM 722 N N . LYS A 1 97 ? -0.572 18.453 11.602 1 98.62 97 LYS A N 1
ATOM 723 C CA . LYS A 1 97 ? 0.583 18.203 12.461 1 98.62 97 LYS A CA 1
ATOM 724 C C . LYS A 1 97 ? 1.77 19.062 12.055 1 98.62 97 LYS A C 1
ATOM 726 O O . LYS A 1 97 ? 2.162 19.078 10.883 1 98.62 97 LYS A O 1
ATOM 731 N N . THR A 1 98 ? 2.32 19.75 12.969 1 97.69 98 THR A N 1
ATOM 732 C CA . THR A 1 98 ? 3.402 20.703 12.719 1 97.69 98 THR A CA 1
ATOM 733 C C . THR A 1 98 ? 4.605 20.391 13.602 1 97.69 98 THR A C 1
ATOM 735 O O . THR A 1 98 ? 4.449 20.078 14.789 1 97.69 98 THR A O 1
ATOM 738 N N . SER A 1 99 ? 5.738 20.438 13.016 1 97.19 99 SER A N 1
ATOM 739 C CA . SER A 1 99 ? 7 20.312 13.734 1 97.19 99 SER A CA 1
ATOM 740 C C . SER A 1 99 ? 8.156 20.891 12.93 1 97.19 99 SER A C 1
ATOM 742 O O . SER A 1 99 ? 7.957 21.422 11.836 1 97.19 99 SER A O 1
ATOM 744 N N . THR A 1 100 ? 9.375 20.906 13.469 1 95.38 100 THR A N 1
ATOM 745 C CA . THR A 1 100 ? 10.555 21.359 12.75 1 95.38 100 THR A CA 1
ATOM 746 C C . THR A 1 100 ? 11.211 20.203 12 1 95.38 100 THR A C 1
ATOM 748 O O . THR A 1 100 ? 12.297 20.359 11.43 1 95.38 100 THR A O 1
ATOM 751 N N . LYS A 1 101 ? 10.523 19.125 11.977 1 96.31 101 LYS A N 1
ATOM 752 C CA . LYS A 1 101 ? 10.992 17.969 11.219 1 96.31 101 LYS A CA 1
ATOM 753 C C . LYS A 1 101 ? 10.484 18 9.781 1 96.31 101 LYS A C 1
ATOM 755 O O . LYS A 1 101 ? 9.594 18.797 9.461 1 96.31 101 LYS A O 1
ATOM 760 N N . ASP A 1 102 ? 11.109 17.141 8.977 1 95.75 102 ASP A N 1
ATOM 761 C CA . ASP A 1 102 ? 10.578 16.938 7.637 1 95.75 102 ASP A CA 1
ATOM 762 C C . ASP A 1 102 ? 9.219 16.25 7.688 1 95.75 102 ASP A C 1
ATOM 764 O O . ASP A 1 102 ? 8.914 15.531 8.648 1 95.75 102 ASP A O 1
ATOM 768 N N . CYS A 1 103 ? 8.445 16.391 6.707 1 97.38 103 CYS A N 1
ATOM 769 C CA . CYS A 1 103 ? 7.062 15.93 6.668 1 97.38 103 CYS A CA 1
ATOM 770 C C . CYS A 1 103 ? 6.98 14.422 6.902 1 97.38 103 CYS A C 1
ATOM 772 O O . CYS A 1 103 ? 6.09 13.953 7.613 1 97.38 103 CYS A O 1
ATOM 774 N N . GLY A 1 104 ? 7.883 13.688 6.297 1 98.06 104 GLY A N 1
ATOM 775 C CA . GLY A 1 104 ? 7.883 12.25 6.504 1 98.06 104 GLY A CA 1
ATOM 776 C C . GLY A 1 104 ? 7.969 11.852 7.965 1 98.06 104 GLY A C 1
ATOM 777 O O . GLY A 1 104 ? 7.258 10.945 8.414 1 98.06 104 GLY A O 1
ATOM 778 N N . TYR A 1 105 ? 8.781 12.555 8.695 1 98.5 105 TYR A N 1
ATOM 779 C CA . TYR A 1 105 ? 8.977 12.273 10.117 1 98.5 105 TYR A CA 1
ATOM 780 C C . TYR A 1 105 ? 7.746 12.688 10.922 1 98.5 105 TYR A C 1
ATOM 782 O O . TYR A 1 105 ? 7.379 12.016 11.891 1 98.5 105 TYR A O 1
ATOM 790 N N . ILE A 1 106 ? 7.129 13.766 10.523 1 98.75 106 ILE A N 1
ATOM 791 C CA . ILE A 1 106 ? 5.922 14.227 11.195 1 98.75 106 ILE A CA 1
ATOM 792 C C . ILE A 1 106 ? 4.816 13.188 11.055 1 98.75 106 ILE A C 1
ATOM 794 O O . ILE A 1 106 ? 4.152 12.836 12.031 1 98.75 106 ILE A O 1
ATOM 798 N N . ILE A 1 107 ? 4.68 12.672 9.859 1 98.81 107 ILE A N 1
ATOM 799 C CA . ILE A 1 107 ? 3.664 11.656 9.594 1 98.81 107 ILE A CA 1
ATOM 800 C C . ILE A 1 107 ? 4.004 10.375 10.359 1 98.81 107 ILE A C 1
ATOM 802 O O . ILE A 1 107 ? 3.127 9.766 10.969 1 98.81 107 ILE A O 1
ATOM 806 N N . GLU A 1 108 ? 5.25 10.016 10.352 1 98.62 108 GLU A N 1
ATOM 807 C CA . GLU A 1 108 ? 5.707 8.852 11.109 1 98.62 108 GLU A CA 1
ATOM 808 C C . GLU A 1 108 ? 5.316 8.961 12.578 1 98.62 108 GLU A C 1
ATOM 810 O O . GLU A 1 108 ? 4.777 8.016 13.156 1 98.62 108 GLU A O 1
ATOM 815 N N . ASP A 1 109 ? 5.633 10.102 13.219 1 98.75 109 ASP A N 1
ATOM 816 C CA . ASP A 1 109 ? 5.316 10.32 14.625 1 98.75 109 ASP A CA 1
ATOM 817 C C . ASP A 1 109 ? 3.822 10.156 14.891 1 98.75 109 ASP A C 1
ATOM 819 O O . ASP A 1 109 ? 3.424 9.508 15.859 1 98.75 109 ASP A O 1
ATOM 823 N N . TYR A 1 110 ? 3.035 10.695 14.023 1 98.69 110 TYR A N 1
ATOM 824 C CA . TYR A 1 110 ? 1.585 10.617 14.172 1 98.69 110 TYR A CA 1
ATOM 825 C C . TYR A 1 110 ? 1.097 9.18 14.031 1 98.69 110 TYR A C 1
ATOM 827 O O . TYR A 1 110 ? 0.308 8.711 14.852 1 98.69 110 TYR A O 1
ATOM 835 N N . ILE A 1 111 ? 1.574 8.477 13.016 1 98.69 111 ILE A N 1
ATOM 836 C CA . ILE A 1 111 ? 1.113 7.137 12.68 1 98.69 111 ILE A CA 1
ATOM 837 C C . ILE A 1 111 ? 1.545 6.156 13.773 1 98.69 111 ILE A C 1
ATOM 839 O O . ILE A 1 111 ? 0.752 5.324 14.219 1 98.69 111 ILE A O 1
ATOM 843 N N . ASN A 1 112 ? 2.77 6.289 14.211 1 98.44 112 ASN A N 1
ATOM 844 C CA . ASN A 1 112 ? 3.342 5.27 15.086 1 98.44 112 ASN A CA 1
ATOM 845 C C . ASN A 1 112 ? 2.838 5.414 16.516 1 98.44 112 ASN A C 1
ATOM 847 O O . ASN A 1 112 ? 2.969 4.488 17.328 1 98.44 112 ASN A O 1
ATOM 851 N N . GLN A 1 113 ? 2.252 6.586 16.828 1 98.19 113 GLN A N 1
ATOM 852 C CA . GLN A 1 113 ? 1.623 6.754 18.141 1 98.19 113 GLN A CA 1
ATOM 853 C C . GLN A 1 113 ? 0.406 5.844 18.281 1 98.19 113 GLN A C 1
ATOM 855 O O . GLN A 1 113 ? 0.147 5.316 19.375 1 98.19 113 GLN A O 1
ATOM 860 N N . ASP A 1 114 ? -0.334 5.695 17.297 1 97.81 114 ASP A N 1
ATOM 861 C CA . ASP A 1 114 ? -1.508 4.836 17.219 1 97.81 114 ASP A CA 1
ATOM 862 C C . ASP A 1 114 ? -1.689 4.301 15.789 1 97.81 114 ASP A C 1
ATOM 864 O O . ASP A 1 114 ? -2.5 4.824 15.023 1 97.81 114 ASP A O 1
ATOM 868 N N . PRO A 1 115 ? -0.963 3.262 15.477 1 98.31 115 PRO A N 1
ATOM 869 C CA . PRO A 1 115 ? -0.942 2.781 14.094 1 98.31 115 PRO A CA 1
ATOM 870 C C . PRO A 1 115 ? -2.332 2.42 13.578 1 98.31 115 PRO A C 1
ATOM 872 O O . PRO A 1 115 ? -3.074 1.69 14.234 1 98.31 115 PRO A O 1
ATOM 875 N N . PRO A 1 116 ? -2.715 2.963 12.445 1 98.19 116 PRO A N 1
ATOM 876 C CA . PRO A 1 116 ? -3.98 2.586 11.805 1 98.19 116 PRO A CA 1
ATOM 877 C C . PRO A 1 116 ? -3.914 1.222 11.125 1 98.19 116 PRO A C 1
ATOM 879 O O . PRO A 1 116 ? -2.852 0.595 11.086 1 98.19 116 PRO A O 1
ATOM 882 N N . ASP A 1 117 ? -5.105 0.807 10.648 1 97.75 117 ASP A N 1
ATOM 883 C CA . ASP A 1 117 ? -5.141 -0.423 9.867 1 97.75 117 ASP A CA 1
ATOM 884 C C . ASP A 1 117 ? -4.461 -0.233 8.516 1 97.75 117 ASP A C 1
ATOM 886 O O . ASP A 1 117 ? -3.914 -1.183 7.949 1 97.75 117 ASP A O 1
ATOM 890 N N . ILE A 1 118 ? -4.539 1.021 8.023 1 98.5 118 ILE A N 1
ATOM 891 C CA . ILE A 1 118 ? -3.898 1.294 6.738 1 98.5 118 ILE A CA 1
ATOM 892 C C . ILE A 1 118 ? -3.551 2.777 6.641 1 98.5 118 ILE A C 1
ATOM 894 O O . ILE A 1 118 ? -4.34 3.635 7.039 1 98.5 118 ILE A O 1
ATOM 898 N N . LEU A 1 119 ? -2.316 3.072 6.227 1 98.88 119 LEU A N 1
ATOM 899 C CA . LEU A 1 119 ? -1.886 4.402 5.812 1 98.88 119 LEU A CA 1
ATOM 900 C C . LEU A 1 119 ? -1.871 4.52 4.293 1 98.88 119 LEU A C 1
ATOM 902 O O . LEU A 1 119 ? -1.265 3.693 3.607 1 98.88 119 LEU A O 1
ATOM 906 N N . VAL A 1 120 ? -2.535 5.523 3.742 1 98.88 120 VAL A N 1
ATOM 907 C CA . VAL A 1 120 ? -2.635 5.742 2.303 1 98.88 120 VAL A CA 1
ATOM 908 C C . VAL A 1 120 ? -1.867 7.004 1.92 1 98.88 120 VAL A C 1
ATOM 910 O O . VAL A 1 120 ? -2.043 8.062 2.537 1 98.88 120 VAL A O 1
ATOM 913 N N . LEU A 1 121 ? -0.993 6.875 0.949 1 98.38 121 LEU A N 1
ATOM 914 C CA . LEU A 1 121 ? -0.218 7.992 0.424 1 98.38 121 LEU A CA 1
ATOM 915 C C . LEU A 1 121 ? -0.24 8 -1.101 1 98.38 121 LEU A C 1
ATOM 917 O O . LEU A 1 121 ? -0.379 6.949 -1.729 1 98.38 121 LEU A O 1
ATOM 921 N N . GLY A 1 122 ? -0.101 9.195 -1.607 1 97.25 122 GLY A N 1
ATOM 922 C CA . GLY A 1 122 ? 0.293 9.281 -3.004 1 97.25 122 GLY A CA 1
ATOM 923 C C . GLY A 1 122 ? 1.763 8.984 -3.23 1 97.25 122 GLY A C 1
ATOM 924 O O . GLY A 1 122 ? 2.6 9.273 -2.373 1 97.25 122 GLY A O 1
ATOM 925 N N . SER A 1 123 ? 2.07 8.562 -4.383 1 93.56 123 SER A N 1
ATOM 926 C CA . SER A 1 123 ? 3.439 8.164 -4.695 1 93.56 123 SER A CA 1
ATOM 927 C C . SER A 1 123 ? 4.363 9.383 -4.754 1 93.56 123 SER A C 1
ATOM 929 O O . SER A 1 123 ? 5.418 9.391 -4.113 1 93.56 123 SER A O 1
ATOM 931 N N . SER A 1 124 ? 4 10.32 -5.609 1 89.19 124 SER A N 1
ATOM 932 C CA . SER A 1 124 ? 4.824 11.516 -5.797 1 89.19 124 SER A CA 1
ATOM 933 C C . SER A 1 124 ? 4.008 12.664 -6.387 1 89.19 124 SER A C 1
ATOM 935 O O . SER A 1 124 ? 3.117 12.438 -7.207 1 89.19 124 SER A O 1
ATOM 937 N N . ASN A 1 125 ? 4.375 13.82 -5.93 1 80.06 125 ASN A N 1
ATOM 938 C CA . ASN A 1 125 ? 3.742 15 -6.504 1 80.06 125 ASN A CA 1
ATOM 939 C C . ASN A 1 125 ? 4.477 15.477 -7.758 1 80.06 125 ASN A C 1
ATOM 941 O O . ASN A 1 125 ? 4.07 16.453 -8.383 1 80.06 125 ASN A O 1
ATOM 945 N N . LYS A 1 126 ? 5.48 14.766 -8.094 1 76.38 126 LYS A N 1
ATOM 946 C CA . LYS A 1 126 ? 6.266 15.195 -9.25 1 76.38 126 LYS A CA 1
ATOM 947 C C . LYS A 1 126 ? 5.527 14.914 -10.555 1 76.38 126 LYS A C 1
ATOM 949 O O . LYS A 1 126 ? 5.062 13.797 -10.781 1 76.38 126 LYS A O 1
ATOM 954 N N . GLU A 1 127 ? 5.082 15.992 -11.164 1 68 127 GLU A N 1
ATOM 955 C CA . GLU A 1 127 ? 4.34 15.898 -12.414 1 68 127 GLU A CA 1
ATOM 956 C C . GLU A 1 127 ? 5.281 15.75 -13.602 1 68 127 GLU A C 1
ATOM 958 O O . GLU A 1 127 ? 6.379 16.312 -13.609 1 68 127 GLU A O 1
ATOM 963 N N . GLY A 1 128 ? 4.938 14.922 -14.484 1 65.81 128 GLY A N 1
ATOM 964 C CA . GLY A 1 128 ? 5.602 14.922 -15.781 1 65.81 128 GLY A CA 1
ATOM 965 C C . GLY A 1 128 ? 6.73 13.914 -15.867 1 65.81 128 GLY A C 1
ATOM 966 O O . GLY A 1 128 ? 7.402 13.812 -16.891 1 65.81 128 GLY A O 1
ATOM 967 N N . ILE A 1 129 ? 7.035 13.328 -14.75 1 61.84 129 ILE A N 1
ATOM 968 C CA . ILE A 1 129 ? 8.164 12.414 -14.836 1 61.84 129 ILE A CA 1
ATOM 969 C C . ILE A 1 129 ? 7.699 11.07 -15.398 1 61.84 129 ILE A C 1
ATOM 971 O O . ILE A 1 129 ? 6.668 10.539 -14.984 1 61.84 129 ILE A O 1
ATOM 975 N N . GLN A 1 130 ? 8.352 10.68 -16.406 1 60.53 130 GLN A N 1
ATOM 976 C CA . GLN A 1 130 ? 8.023 9.469 -17.141 1 60.53 130 GLN A CA 1
ATOM 977 C C . GLN A 1 130 ? 8.203 8.227 -16.281 1 60.53 130 GLN A C 1
ATOM 979 O O . GLN A 1 130 ? 7.457 7.25 -16.422 1 60.53 130 GLN A O 1
ATOM 984 N N . LYS A 1 131 ? 9.188 8.344 -15.461 1 69.25 131 LYS A N 1
ATOM 985 C CA . LYS A 1 131 ? 9.469 7.176 -14.633 1 69.25 131 LYS A CA 1
ATOM 986 C C . LYS A 1 131 ? 8.797 7.301 -13.273 1 69.25 131 LYS A C 1
ATOM 988 O O . LYS A 1 131 ? 8.68 8.406 -12.727 1 69.25 131 LYS A O 1
ATOM 993 N N . PHE A 1 132 ? 8.258 6.199 -12.82 1 79.25 132 PHE A N 1
ATOM 994 C CA . PHE A 1 132 ? 7.656 6.191 -11.484 1 79.25 132 PHE A CA 1
ATOM 995 C C . PHE A 1 132 ? 8.711 6.457 -10.422 1 79.25 132 PHE A C 1
ATOM 997 O O . PHE A 1 132 ? 9.719 5.746 -10.344 1 79.25 132 PHE A O 1
ATOM 1004 N N . ILE A 1 133 ? 8.562 7.621 -9.812 1 83.81 133 ILE A N 1
ATOM 1005 C CA . ILE A 1 133 ? 9.438 7.969 -8.695 1 83.81 133 ILE A CA 1
ATOM 1006 C C . ILE A 1 133 ? 8.617 8.07 -7.41 1 83.81 133 ILE A C 1
ATOM 1008 O O . ILE A 1 133 ? 7.562 8.711 -7.391 1 83.81 133 ILE A O 1
ATOM 1012 N N . LEU A 1 134 ? 9.07 7.328 -6.457 1 91.31 134 LEU A N 1
ATOM 1013 C CA . LEU A 1 134 ? 8.469 7.477 -5.137 1 91.31 134 LEU A CA 1
ATOM 1014 C C . LEU A 1 134 ? 8.969 8.734 -4.445 1 91.31 134 LEU A C 1
ATOM 1016 O O . LEU A 1 134 ? 10.18 8.969 -4.379 1 91.31 134 LEU A O 1
ATOM 1020 N N . GLY A 1 135 ? 8.102 9.5 -4.043 1 93.06 135 GLY A N 1
ATOM 1021 C CA . GLY A 1 135 ? 8.492 10.711 -3.33 1 93.06 135 GLY A CA 1
ATOM 1022 C C . GLY A 1 135 ? 9.18 10.43 -2.008 1 93.06 135 GLY A C 1
ATOM 1023 O O . GLY A 1 135 ? 9.055 9.336 -1.456 1 93.06 135 GLY A O 1
ATOM 1024 N N . SER A 1 136 ? 9.844 11.406 -1.514 1 94.12 136 SER A N 1
ATOM 1025 C CA . SER A 1 136 ? 10.641 11.266 -0.297 1 94.12 136 SER A CA 1
ATOM 1026 C C . SER A 1 136 ? 9.758 10.969 0.91 1 94.12 136 SER A C 1
ATOM 1028 O O . SER A 1 136 ? 10.125 10.164 1.768 1 94.12 136 SER A O 1
ATOM 1030 N N . VAL A 1 137 ? 8.562 11.578 1.021 1 96.25 137 VAL A N 1
ATOM 1031 C CA . VAL A 1 137 ? 7.672 11.359 2.154 1 96.25 137 VAL A CA 1
ATOM 1032 C C . VAL A 1 137 ? 7.102 9.945 2.105 1 96.25 137 VAL A C 1
ATOM 1034 O O . VAL A 1 137 ? 7.133 9.227 3.105 1 96.25 137 VAL A O 1
ATOM 1037 N N . SER A 1 138 ? 6.594 9.578 0.977 1 96.56 138 SER A N 1
ATOM 1038 C CA . SER A 1 138 ? 6.031 8.242 0.831 1 96.56 138 SER A CA 1
ATOM 1039 C C . SER A 1 138 ? 7.09 7.172 1.074 1 96.56 138 SER A C 1
ATOM 1041 O O . SER A 1 138 ? 6.812 6.156 1.721 1 96.56 138 SER A O 1
ATOM 1043 N N . ASP A 1 139 ? 8.242 7.449 0.582 1 94.75 139 ASP A N 1
ATOM 1044 C CA . ASP A 1 139 ? 9.344 6.523 0.803 1 94.75 139 ASP A CA 1
ATOM 1045 C C . ASP A 1 139 ? 9.672 6.402 2.289 1 94.75 139 ASP A C 1
ATOM 1047 O O . ASP A 1 139 ? 9.828 5.293 2.807 1 94.75 139 ASP A O 1
ATOM 1051 N N . HIS A 1 140 ? 9.773 7.5 2.902 1 96.31 140 HIS A N 1
ATOM 1052 C CA . HIS A 1 140 ? 10.055 7.5 4.332 1 96.31 140 HIS A CA 1
ATOM 1053 C C . HIS A 1 140 ? 8.984 6.734 5.105 1 96.31 140 HIS A C 1
ATOM 1055 O O . HIS A 1 140 ? 9.305 5.883 5.938 1 96.31 140 HIS A O 1
ATOM 1061 N N . CYS A 1 141 ? 7.746 6.973 4.824 1 97.5 141 CYS A N 1
ATOM 1062 C CA . CYS A 1 141 ? 6.652 6.332 5.543 1 97.5 141 CYS A CA 1
ATOM 1063 C C . CYS A 1 141 ? 6.652 4.824 5.309 1 97.5 141 CYS A C 1
ATOM 1065 O O . CYS A 1 141 ? 6.379 4.051 6.227 1 97.5 141 CYS A O 1
ATOM 1067 N N . LEU A 1 142 ? 6.926 4.477 4.102 1 96.25 142 LEU A N 1
ATOM 1068 C CA . LEU A 1 142 ? 7 3.061 3.766 1 96.25 142 LEU A CA 1
ATOM 1069 C C . LEU A 1 142 ? 8.008 2.342 4.66 1 96.25 142 LEU A C 1
ATOM 1071 O O . LEU A 1 142 ? 7.766 1.21 5.086 1 96.25 142 LEU A O 1
ATOM 1075 N N . HIS A 1 143 ? 9 3.01 5.008 1 94.62 143 HIS A N 1
ATOM 1076 C CA . HIS A 1 143 ? 10.094 2.391 5.746 1 94.62 143 HIS A CA 1
ATOM 1077 C C . HIS A 1 143 ? 9.914 2.553 7.25 1 94.62 143 HIS A C 1
ATOM 1079 O O . HIS A 1 143 ? 10.367 1.714 8.031 1 94.62 143 HIS A O 1
ATOM 1085 N N . SER A 1 144 ? 9.203 3.551 7.645 1 96.12 144 SER A N 1
ATOM 1086 C CA . SER A 1 144 ? 9.32 3.934 9.047 1 96.12 144 SER A CA 1
ATOM 1087 C C . SER A 1 144 ? 8 3.762 9.789 1 96.12 144 SER A C 1
ATOM 1089 O O . SER A 1 144 ? 7.973 3.697 11.016 1 96.12 144 SER A O 1
ATOM 1091 N N . CYS A 1 145 ? 6.863 3.775 9.086 1 97.44 145 CYS A N 1
ATOM 1092 C CA . CYS A 1 145 ? 5.574 3.67 9.75 1 97.44 145 CYS A CA 1
ATOM 1093 C C . CYS A 1 145 ? 5.258 2.221 10.109 1 97.44 145 CYS A C 1
ATOM 1095 O O . CYS A 1 145 ? 5.469 1.319 9.297 1 97.44 145 CYS A O 1
ATOM 1097 N N . HIS A 1 146 ? 4.738 1.997 11.258 1 96.31 146 HIS A N 1
ATOM 1098 C CA . HIS A 1 146 ? 4.492 0.659 11.781 1 96.31 146 HIS A CA 1
ATOM 1099 C C . HIS A 1 146 ? 3.076 0.193 11.445 1 96.31 146 HIS A C 1
ATOM 1101 O O . HIS A 1 146 ? 2.354 -0.281 12.328 1 96.31 146 HIS A O 1
ATOM 1107 N N . CYS A 1 147 ? 2.684 0.261 10.297 1 97.62 147 CYS A N 1
ATOM 1108 C CA . CYS A 1 147 ? 1.39 -0.16 9.773 1 97.62 147 CYS A CA 1
ATOM 1109 C C . CYS A 1 147 ? 1.484 -0.502 8.297 1 97.62 147 CYS A C 1
ATOM 1111 O O . CYS A 1 147 ? 2.482 -0.187 7.645 1 97.62 147 CYS A O 1
ATOM 1113 N N . PRO A 1 148 ? 0.527 -1.225 7.734 1 98.44 148 PRO A N 1
ATOM 1114 C CA . PRO A 1 148 ? 0.453 -1.368 6.281 1 98.44 148 PRO A CA 1
ATOM 1115 C C . PRO A 1 148 ? 0.379 -0.025 5.559 1 98.44 148 PRO A C 1
ATOM 1117 O O . PRO A 1 148 ? -0.3 0.894 6.023 1 98.44 148 PRO A O 1
ATOM 1120 N N . VAL A 1 149 ? 1.133 0.096 4.469 1 98.62 149 VAL A N 1
ATOM 1121 C CA . VAL A 1 149 ? 1.182 1.349 3.721 1 98.62 149 VAL A CA 1
ATOM 1122 C C . VAL A 1 149 ? 0.711 1.113 2.287 1 98.62 149 VAL A C 1
ATOM 1124 O O . VAL A 1 149 ? 1.229 0.236 1.592 1 98.62 149 VAL A O 1
ATOM 1127 N N . LEU A 1 150 ? -0.302 1.859 1.915 1 98.81 150 LEU A N 1
ATOM 1128 C CA . LEU A 1 150 ? -0.844 1.821 0.561 1 98.81 150 LEU A CA 1
ATOM 1129 C C . LEU A 1 150 ? -0.363 3.02 -0.251 1 98.81 150 LEU A C 1
ATOM 1131 O O . LEU A 1 150 ? -0.567 4.168 0.147 1 98.81 150 LEU A O 1
ATOM 1135 N N . ILE A 1 151 ? 0.234 2.725 -1.377 1 98.44 151 ILE A N 1
ATOM 1136 C CA . ILE A 1 151 ? 0.727 3.773 -2.262 1 98.44 151 ILE A CA 1
ATOM 1137 C C . ILE A 1 151 ? -0.18 3.885 -3.486 1 98.44 151 ILE A C 1
ATOM 1139 O O . ILE A 1 151 ? -0.347 2.918 -4.23 1 98.44 151 ILE A O 1
ATOM 1143 N N . ILE A 1 152 ? -0.752 5.047 -3.621 1 98.06 152 ILE A N 1
ATOM 1144 C CA . ILE A 1 152 ? -1.555 5.379 -4.793 1 98.06 152 ILE A CA 1
ATOM 1145 C C . ILE A 1 152 ? -0.664 5.992 -5.871 1 98.06 152 ILE A C 1
ATOM 1147 O O . ILE A 1 152 ? 0.209 6.812 -5.57 1 98.06 152 ILE A O 1
ATOM 1151 N N . LYS A 1 153 ? -0.936 5.547 -7.09 1 92.25 153 LYS A N 1
ATOM 1152 C CA . LYS A 1 153 ? -0.066 5.969 -8.18 1 92.25 153 LYS A CA 1
ATOM 1153 C C . LYS A 1 153 ? -0.836 6.789 -9.211 1 92.25 153 LYS A C 1
ATOM 1155 O O . LYS A 1 153 ? -2.066 6.738 -9.258 1 92.25 153 LYS A O 1
ATOM 1160 N N . ASN A 1 154 ? -0.133 7.574 -9.992 1 80.25 154 ASN A N 1
ATOM 1161 C CA . ASN A 1 154 ? -0.721 8.438 -11.016 1 80.25 154 ASN A CA 1
ATOM 1162 C C . ASN A 1 154 ? -1.232 7.625 -12.203 1 80.25 154 ASN A C 1
ATOM 1164 O O . ASN A 1 154 ? -0.664 6.586 -12.539 1 80.25 154 ASN A O 1
ATOM 1168 N N . MET B 1 1 ? -27.188 -0.848 -11.117 1 36.34 1 MET B N 1
ATOM 1169 C CA . MET B 1 1 ? -25.875 -0.238 -10.93 1 36.34 1 MET B CA 1
ATOM 1170 C C . MET B 1 1 ? -24.766 -1.268 -11.109 1 36.34 1 MET B C 1
ATOM 1172 O O . MET B 1 1 ? -24.766 -2.314 -10.461 1 36.34 1 MET B O 1
ATOM 1176 N N . SER B 1 2 ? -24.281 -1.479 -12.148 1 46.97 2 SER B N 1
ATOM 1177 C CA . SER B 1 2 ? -23.344 -2.535 -12.508 1 46.97 2 SER B CA 1
ATOM 1178 C C . SER B 1 2 ? -22.312 -2.758 -11.398 1 46.97 2 SER B C 1
ATOM 1180 O O . SER B 1 2 ? -21.547 -1.855 -11.07 1 46.97 2 SER B O 1
ATOM 1182 N N . SER B 1 3 ? -22.656 -3.518 -10.32 1 60.09 3 SER B N 1
ATOM 1183 C CA . SER B 1 3 ? -21.953 -3.719 -9.055 1 60.09 3 SER B CA 1
ATOM 1184 C C . SER B 1 3 ? -20.5 -4.113 -9.273 1 60.09 3 SER B C 1
ATOM 1186 O O . SER B 1 3 ? -20.219 -5.168 -9.844 1 60.09 3 SER B O 1
ATOM 1188 N N . THR B 1 4 ? -19.594 -3.051 -9.398 1 85.88 4 THR B N 1
ATOM 1189 C CA . THR B 1 4 ? -18.188 -3.332 -9.703 1 85.88 4 THR B CA 1
ATOM 1190 C C . THR B 1 4 ? -17.547 -4.156 -8.594 1 85.88 4 THR B C 1
ATOM 1192 O O . THR B 1 4 ? -17.828 -3.941 -7.414 1 85.88 4 THR B O 1
ATOM 1195 N N . VAL B 1 5 ? -16.984 -5.328 -9.023 1 95.88 5 VAL B N 1
ATOM 1196 C CA . VAL B 1 5 ? -16.297 -6.25 -8.125 1 95.88 5 VAL B CA 1
ATOM 1197 C C . VAL B 1 5 ? -14.977 -5.633 -7.664 1 95.88 5 VAL B C 1
ATOM 1199 O O . VAL B 1 5 ? -14.188 -5.141 -8.477 1 95.88 5 VAL B O 1
ATOM 1202 N N . TYR B 1 6 ? -14.836 -5.504 -6.336 1 97.38 6 TYR B N 1
ATOM 1203 C CA . TYR B 1 6 ? -13.562 -5.047 -5.781 1 97.38 6 TYR B CA 1
ATOM 1204 C C . TYR B 1 6 ? -12.508 -6.141 -5.871 1 97.38 6 TYR B C 1
ATOM 1206 O O . TYR B 1 6 ? -12.594 -7.16 -5.184 1 97.38 6 TYR B O 1
ATOM 1214 N N . ARG B 1 7 ? -11.484 -5.926 -6.684 1 97.88 7 ARG B N 1
ATOM 1215 C CA . ARG B 1 7 ? -10.492 -6.969 -6.949 1 97.88 7 ARG B CA 1
ATOM 1216 C C . ARG B 1 7 ? -9.234 -6.75 -6.117 1 97.88 7 ARG B C 1
ATOM 1218 O O . ARG B 1 7 ? -8.594 -5.699 -6.215 1 97.88 7 ARG B O 1
ATOM 1225 N N . ILE B 1 8 ? -8.875 -7.75 -5.312 1 98.56 8 ILE B N 1
ATOM 1226 C CA . ILE B 1 8 ? -7.684 -7.766 -4.473 1 98.56 8 ILE B CA 1
ATOM 1227 C C . ILE B 1 8 ? -6.754 -8.891 -4.922 1 98.56 8 ILE B C 1
ATOM 1229 O O . ILE B 1 8 ? -7.191 -10.031 -5.094 1 98.56 8 ILE B O 1
ATOM 1233 N N . VAL B 1 9 ? -5.52 -8.531 -5.18 1 98.75 9 VAL B N 1
ATOM 1234 C CA . VAL B 1 9 ? -4.52 -9.547 -5.496 1 98.75 9 VAL B CA 1
ATOM 1235 C C . VAL B 1 9 ? -3.416 -9.539 -4.441 1 98.75 9 VAL B C 1
ATOM 1237 O O . VAL B 1 9 ? -2.922 -8.477 -4.062 1 98.75 9 VAL B O 1
ATOM 1240 N N . VAL B 1 10 ? -3.072 -10.695 -3.924 1 98.88 10 VAL B N 1
ATOM 1241 C CA . VAL B 1 10 ? -1.902 -10.867 -3.07 1 98.88 10 VAL B CA 1
ATOM 1242 C C . VAL B 1 10 ? -0.813 -11.617 -3.83 1 98.88 10 VAL B C 1
ATOM 1244 O O . VAL B 1 10 ? -1.063 -12.695 -4.387 1 98.88 10 VAL B O 1
ATOM 1247 N N . ALA B 1 11 ? 0.37 -11 -3.945 1 98.81 11 ALA B N 1
ATOM 1248 C CA . ALA B 1 11 ? 1.541 -11.758 -4.379 1 98.81 11 ALA B CA 1
ATOM 1249 C C . ALA B 1 11 ? 2.242 -12.414 -3.191 1 98.81 11 ALA B C 1
ATOM 1251 O O . ALA B 1 11 ? 2.682 -11.719 -2.268 1 98.81 11 ALA B O 1
ATOM 1252 N N . ALA B 1 12 ? 2.373 -13.758 -3.258 1 97.88 12 ALA B N 1
ATOM 1253 C CA . ALA B 1 12 ? 2.828 -14.469 -2.064 1 97.88 12 ALA B CA 1
ATOM 1254 C C . ALA B 1 12 ? 3.777 -15.609 -2.434 1 97.88 12 ALA B C 1
ATOM 1256 O O . ALA B 1 12 ? 3.666 -16.188 -3.514 1 97.88 12 ALA B O 1
ATOM 1257 N N . ASP B 1 13 ? 4.848 -15.992 -1.533 1 94.88 13 ASP B N 1
ATOM 1258 C CA . ASP B 1 13 ? 5.797 -17.078 -1.76 1 94.88 13 ASP B CA 1
ATOM 1259 C C . ASP B 1 13 ? 5.812 -18.047 -0.581 1 94.88 13 ASP B C 1
ATOM 1261 O O . ASP B 1 13 ? 6.797 -18.766 -0.37 1 94.88 13 ASP B O 1
ATOM 1265 N N . ASP B 1 14 ? 4.812 -18.125 0.373 1 95.88 14 ASP B N 1
ATOM 1266 C CA . ASP B 1 14 ? 4.621 -19.031 1.512 1 95.88 14 ASP B CA 1
ATOM 1267 C C . ASP B 1 14 ? 5.449 -18.562 2.711 1 95.88 14 ASP B C 1
ATOM 1269 O O . ASP B 1 14 ? 5.559 -19.297 3.705 1 95.88 14 ASP B O 1
ATOM 1273 N N . SER B 1 15 ? 6.25 -17.5 2.615 1 95.62 15 SER B N 1
ATOM 1274 C CA . SER B 1 15 ? 6.969 -16.922 3.752 1 95.62 15 SER B CA 1
ATOM 1275 C C . SER B 1 15 ? 6.004 -16.406 4.812 1 95.62 15 SER B C 1
ATOM 1277 O O . SER B 1 15 ? 4.82 -16.203 4.535 1 95.62 15 SER B O 1
ATOM 1279 N N . PRO B 1 16 ? 6.438 -16.281 6.023 1 95.69 16 PRO B N 1
ATOM 1280 C CA . PRO B 1 16 ? 5.578 -15.742 7.082 1 95.69 16 PRO B CA 1
ATOM 1281 C C . PRO B 1 16 ? 5.012 -14.359 6.738 1 95.69 16 PRO B C 1
ATOM 1283 O O . PRO B 1 16 ? 3.84 -14.094 7.008 1 95.69 16 PRO B O 1
ATOM 1286 N N . ILE B 1 17 ? 5.785 -13.516 6.105 1 96.19 17 ILE B N 1
ATOM 1287 C CA . ILE B 1 17 ? 5.309 -12.18 5.773 1 96.19 17 ILE B CA 1
ATOM 1288 C C . ILE B 1 17 ? 4.246 -12.266 4.68 1 96.19 17 ILE B C 1
ATOM 1290 O O . ILE B 1 17 ? 3.305 -11.469 4.656 1 96.19 17 ILE B O 1
ATOM 1294 N N . SER B 1 18 ? 4.383 -13.211 3.756 1 96.94 18 SER B N 1
ATOM 1295 C CA . SER B 1 18 ? 3.357 -13.43 2.74 1 96.94 18 SER B CA 1
ATOM 1296 C C . SER B 1 18 ? 2.047 -13.898 3.369 1 96.94 18 SER B C 1
ATOM 1298 O O . SER B 1 18 ? 0.966 -13.516 2.918 1 96.94 18 SER B O 1
ATOM 1300 N N . LYS B 1 19 ? 2.172 -14.734 4.371 1 97.44 19 LYS B N 1
ATOM 1301 C CA . LYS B 1 19 ? 0.968 -15.18 5.07 1 97.44 19 LYS B CA 1
ATOM 1302 C C . LYS B 1 19 ? 0.297 -14.023 5.805 1 97.44 19 LYS B C 1
ATOM 1304 O O . LYS B 1 19 ? -0.932 -13.93 5.832 1 97.44 19 LYS B O 1
ATOM 1309 N N . LYS B 1 20 ? 1.098 -13.164 6.375 1 97.75 20 LYS B N 1
ATOM 1310 C CA . LYS B 1 20 ? 0.538 -11.953 6.98 1 97.75 20 LYS B CA 1
ATOM 1311 C C . LYS B 1 20 ? -0.202 -11.109 5.945 1 97.75 20 LYS B C 1
ATOM 1313 O O . LYS B 1 20 ? -1.253 -10.539 6.242 1 97.75 20 LYS B O 1
ATOM 1318 N N . ALA B 1 21 ? 0.379 -11.031 4.754 1 98.5 21 ALA B N 1
ATOM 1319 C CA . ALA B 1 21 ? -0.272 -10.305 3.666 1 98.5 21 ALA B CA 1
ATOM 1320 C C . ALA B 1 21 ? -1.603 -10.953 3.293 1 98.5 21 ALA B C 1
ATOM 1322 O O . ALA B 1 21 ? -2.6 -10.266 3.078 1 98.5 21 ALA B O 1
ATOM 1323 N N . ILE B 1 22 ? -1.616 -12.25 3.266 1 98.5 22 ILE B N 1
ATOM 1324 C CA . ILE B 1 22 ? -2.846 -12.984 2.979 1 98.5 22 ILE B CA 1
ATOM 1325 C C . ILE B 1 22 ? -3.867 -12.727 4.082 1 98.5 22 ILE B C 1
ATOM 1327 O O . ILE B 1 22 ? -5.035 -12.445 3.805 1 98.5 22 ILE B O 1
ATOM 1331 N N . ASP B 1 23 ? -3.426 -12.805 5.316 1 98.44 23 ASP B N 1
ATOM 1332 C CA . ASP B 1 23 ? -4.32 -12.555 6.441 1 98.44 23 ASP B CA 1
ATOM 1333 C C . ASP B 1 23 ? -4.965 -11.172 6.336 1 98.44 23 ASP B C 1
ATOM 1335 O O . ASP B 1 23 ? -6.168 -11.023 6.562 1 98.44 23 ASP B O 1
ATOM 1339 N N . TYR B 1 24 ? -4.141 -10.25 5.984 1 98.38 24 TYR B N 1
ATOM 1340 C CA . TYR B 1 24 ? -4.664 -8.898 5.848 1 98.38 24 TYR B CA 1
ATOM 1341 C C . TYR B 1 24 ? -5.727 -8.836 4.754 1 98.38 24 TYR B C 1
ATOM 1343 O O . TYR B 1 24 ? -6.797 -8.258 4.953 1 98.38 24 TYR B O 1
ATOM 1351 N N . ALA B 1 25 ? -5.402 -9.367 3.607 1 98.56 25 ALA B N 1
ATOM 1352 C CA . ALA B 1 25 ? -6.312 -9.336 2.465 1 98.56 25 ALA B CA 1
ATOM 1353 C C . ALA B 1 25 ? -7.621 -10.047 2.787 1 98.56 25 ALA B C 1
ATOM 1355 O O . ALA B 1 25 ? -8.703 -9.57 2.426 1 98.56 25 ALA B O 1
ATOM 1356 N N . VAL B 1 26 ? -7.527 -11.156 3.486 1 98.38 26 VAL B N 1
ATOM 1357 C CA . VAL B 1 26 ? -8.703 -11.914 3.887 1 98.38 26 VAL B CA 1
ATOM 1358 C C . VAL B 1 26 ? -9.57 -11.07 4.82 1 98.38 26 VAL B C 1
ATOM 1360 O O . VAL B 1 26 ? -10.789 -10.992 4.641 1 98.38 26 VAL B O 1
ATOM 1363 N N . LYS B 1 27 ? -8.938 -10.453 5.77 1 97.75 27 LYS B N 1
ATOM 1364 C CA . LYS B 1 27 ? -9.664 -9.594 6.699 1 97.75 27 LYS B CA 1
ATOM 1365 C C . LYS B 1 27 ? -10.328 -8.43 5.969 1 97.75 27 LYS B C 1
ATOM 1367 O O . LYS B 1 27 ? -11.477 -8.078 6.25 1 97.75 27 LYS B O 1
ATOM 1372 N N . LEU B 1 28 ? -9.578 -7.867 5.078 1 97.81 28 LEU B N 1
ATOM 1373 C CA . LEU B 1 28 ? -10.156 -6.785 4.289 1 97.81 28 LEU B CA 1
ATOM 1374 C C . LEU B 1 28 ? -11.398 -7.258 3.539 1 97.81 28 LEU B C 1
ATOM 1376 O O . LEU B 1 28 ? -12.438 -6.598 3.566 1 97.81 28 LEU B O 1
ATOM 1380 N N . CYS B 1 29 ? -11.297 -8.359 2.889 1 97.44 29 CYS B N 1
ATOM 1381 C CA . CYS B 1 29 ? -12.43 -8.922 2.152 1 97.44 29 CYS B CA 1
ATOM 1382 C C . CYS B 1 29 ? -13.625 -9.133 3.07 1 97.44 29 CYS B C 1
ATOM 1384 O O . CYS B 1 29 ? -14.758 -8.805 2.709 1 97.44 29 CYS B O 1
ATOM 1386 N N . SER B 1 30 ? -13.328 -9.641 4.27 1 96.88 30 SER B N 1
ATOM 1387 C CA . SER B 1 30 ? -14.406 -9.93 5.211 1 96.88 30 SER B CA 1
ATOM 1388 C C . SER B 1 30 ? -15.094 -8.648 5.668 1 96.88 30 SER B C 1
ATOM 1390 O O . SER B 1 30 ? -16.234 -8.68 6.137 1 96.88 30 SER B O 1
ATOM 1392 N N . ASN B 1 31 ? -14.43 -7.547 5.547 1 96.75 31 ASN B N 1
ATOM 1393 C CA . ASN B 1 31 ? -14.961 -6.258 5.988 1 96.75 31 ASN B CA 1
ATOM 1394 C C . ASN B 1 31 ? -15.711 -5.543 4.867 1 96.75 31 ASN B C 1
ATOM 1396 O O . ASN B 1 31 ? -16.312 -4.488 5.09 1 96.75 31 ASN B O 1
ATOM 1400 N N . LEU B 1 32 ? -15.711 -6.062 3.617 1 96.62 32 LEU B N 1
ATOM 1401 C CA . LEU B 1 32 ? -16.312 -5.379 2.479 1 96.62 32 LEU B CA 1
ATOM 1402 C C . LEU B 1 32 ? -17.812 -5.645 2.42 1 96.62 32 LEU B C 1
ATOM 1404 O O . LEU B 1 32 ? -18.266 -6.754 2.725 1 96.62 32 LEU B O 1
ATOM 1408 N N . SER B 1 33 ? -18.547 -4.664 1.986 1 96.69 33 SER B N 1
ATOM 1409 C CA . SER B 1 33 ? -19.984 -4.766 1.794 1 96.69 33 SER B CA 1
ATOM 1410 C C . SER B 1 33 ? -20.344 -4.988 0.325 1 96.69 33 SER B C 1
ATOM 1412 O O . SER B 1 33 ? -21.516 -5.125 -0.027 1 96.69 33 SER B O 1
ATOM 1414 N N . VAL B 1 34 ? -19.328 -4.949 -0.523 1 96.69 34 VAL B N 1
ATOM 1415 C CA . VAL B 1 34 ? -19.5 -5.098 -1.966 1 96.69 34 VAL B CA 1
ATOM 1416 C C . VAL B 1 34 ? -18.906 -6.434 -2.416 1 96.69 34 VAL B C 1
ATOM 1418 O O . VAL B 1 34 ? -18.109 -7.039 -1.701 1 96.69 34 VAL B O 1
ATOM 1421 N N . PRO B 1 35 ? -19.375 -6.914 -3.562 1 97.06 35 PRO B N 1
ATOM 1422 C CA . PRO B 1 35 ? -18.719 -8.109 -4.09 1 97.06 35 PRO B CA 1
ATOM 1423 C C . PRO B 1 35 ? -17.219 -7.926 -4.277 1 97.06 35 PRO B C 1
ATOM 1425 O O . PRO B 1 35 ? -16.766 -6.84 -4.664 1 97.06 35 PRO B O 1
ATOM 1428 N N . TYR B 1 36 ? -16.484 -8.969 -3.975 1 97.06 36 TYR B N 1
ATOM 1429 C CA . TYR B 1 36 ? -15.039 -8.898 -4.117 1 97.06 36 TYR B CA 1
ATOM 1430 C C . TYR B 1 36 ? -14.492 -10.172 -4.746 1 97.06 36 TYR B C 1
ATOM 1432 O O . TYR B 1 36 ? -15.18 -11.195 -4.805 1 97.06 36 TYR B O 1
ATOM 1440 N N . LYS B 1 37 ? -13.289 -10.062 -5.309 1 97.06 37 LYS B N 1
ATOM 1441 C CA . LYS B 1 37 ? -12.469 -11.188 -5.754 1 97.06 37 LYS B CA 1
ATOM 1442 C C . LYS B 1 37 ? -11.062 -11.109 -5.164 1 97.06 37 LYS B C 1
ATOM 1444 O O . LYS B 1 37 ? -10.383 -10.086 -5.297 1 97.06 37 LYS B O 1
ATOM 1449 N N . LEU B 1 38 ? -10.695 -12.133 -4.449 1 98.19 38 LEU B N 1
ATOM 1450 C CA . LEU B 1 38 ? -9.359 -12.227 -3.863 1 98.19 38 LEU B CA 1
ATOM 1451 C C . LEU B 1 38 ? -8.539 -13.305 -4.555 1 98.19 38 LEU B C 1
ATOM 1453 O O . LEU B 1 38 ? -8.867 -14.492 -4.48 1 98.19 38 LEU B O 1
ATOM 1457 N N . ASP B 1 39 ? -7.531 -12.852 -5.246 1 98.06 39 ASP B N 1
ATOM 1458 C CA . ASP B 1 39 ? -6.609 -13.773 -5.898 1 98.06 39 ASP B CA 1
ATOM 1459 C C . ASP B 1 39 ? -5.25 -13.781 -5.203 1 98.06 39 ASP B C 1
ATOM 1461 O O . ASP B 1 39 ? -4.75 -12.727 -4.805 1 98.06 39 ASP B O 1
ATOM 1465 N N . VAL B 1 40 ? -4.719 -14.922 -5.004 1 98.62 40 VAL B N 1
ATOM 1466 C CA . VAL B 1 40 ? -3.344 -15.078 -4.539 1 98.62 40 VAL B CA 1
ATOM 1467 C C . VAL B 1 40 ? -2.471 -15.609 -5.672 1 98.62 40 VAL B C 1
ATOM 1469 O O . VAL B 1 40 ? -2.766 -16.656 -6.25 1 98.62 40 VAL B O 1
ATOM 1472 N N . VAL B 1 41 ? -1.379 -14.883 -5.957 1 98.75 41 VAL B N 1
ATOM 1473 C CA . VAL B 1 41 ? -0.531 -15.234 -7.094 1 98.75 41 VAL B CA 1
ATOM 1474 C C . VAL B 1 41 ? 0.847 -15.664 -6.598 1 98.75 41 VAL B C 1
ATOM 1476 O O . VAL B 1 41 ? 1.412 -15.039 -5.695 1 98.75 41 VAL B O 1
ATOM 1479 N N . TYR B 1 42 ? 1.349 -16.703 -7.125 1 98.75 42 TYR B N 1
ATOM 1480 C CA . TYR B 1 42 ? 2.689 -17.234 -6.906 1 98.75 42 TYR B CA 1
ATOM 1481 C C . TYR B 1 42 ? 3.502 -17.219 -8.195 1 98.75 42 TYR B C 1
ATOM 1483 O O . TYR B 1 42 ? 3.1 -17.797 -9.203 1 98.75 42 TYR B O 1
ATOM 1491 N N . ALA B 1 43 ? 4.637 -16.547 -8.156 1 98.69 43 ALA B N 1
ATOM 1492 C CA . ALA B 1 43 ? 5.496 -16.406 -9.328 1 98.69 43 ALA B CA 1
ATOM 1493 C C . ALA B 1 43 ? 6.668 -17.391 -9.266 1 98.69 43 ALA B C 1
ATOM 1495 O O . ALA B 1 43 ? 7.34 -17.5 -8.242 1 98.69 43 ALA B O 1
ATOM 1496 N N . ILE B 1 44 ? 6.875 -18.047 -10.336 1 98.06 44 ILE B N 1
ATOM 1497 C CA . ILE B 1 44 ? 8.023 -18.922 -10.477 1 98.06 44 ILE B CA 1
ATOM 1498 C C . ILE B 1 44 ? 8.953 -18.391 -11.562 1 98.06 44 ILE B C 1
ATOM 1500 O O . ILE B 1 44 ? 8.602 -18.391 -12.75 1 98.06 44 ILE B O 1
ATOM 1504 N N . GLY B 1 45 ? 10.117 -17.938 -11.102 1 96.38 45 GLY B N 1
ATOM 1505 C CA . GLY B 1 45 ? 11.156 -17.562 -12.039 1 96.38 45 GLY B CA 1
ATOM 1506 C C . GLY B 1 45 ? 12.07 -18.719 -12.406 1 96.38 45 GLY B C 1
ATOM 1507 O O . GLY B 1 45 ? 12.773 -19.25 -11.555 1 96.38 45 GLY B O 1
ATOM 1508 N N . LEU B 1 46 ? 12.109 -19.094 -13.68 1 95 46 LEU B N 1
ATOM 1509 C CA . LEU B 1 46 ? 12.938 -20.203 -14.148 1 95 46 LEU B CA 1
ATOM 1510 C C . LEU B 1 46 ? 14.18 -19.688 -14.867 1 95 46 LEU B C 1
ATOM 1512 O O . LEU B 1 46 ? 14.203 -18.547 -15.344 1 95 46 LEU B O 1
ATOM 1516 N N . ASN B 1 47 ? 15.211 -20.547 -14.883 1 90.69 47 ASN B N 1
ATOM 1517 C CA . ASN B 1 47 ? 16.391 -20.25 -15.68 1 90.69 47 ASN B CA 1
ATOM 1518 C C . ASN B 1 47 ? 16.125 -20.422 -17.172 1 90.69 47 ASN B C 1
ATOM 1520 O O . ASN B 1 47 ? 15.406 -21.344 -17.578 1 90.69 47 ASN B O 1
ATOM 1524 N N . PRO B 1 48 ? 16.594 -19.453 -18.078 1 87.5 48 PRO B N 1
ATOM 1525 C CA . PRO B 1 48 ? 16.422 -19.625 -19.516 1 87.5 48 PRO B CA 1
ATOM 1526 C C . PRO B 1 48 ? 17.031 -20.922 -20.031 1 87.5 48 PRO B C 1
ATOM 1528 O O . PRO B 1 48 ? 17.969 -21.469 -19.422 1 87.5 48 PRO B O 1
ATOM 1531 N N . ALA B 1 49 ? 16.375 -21.344 -21.25 1 75 49 ALA B N 1
ATOM 1532 C CA . ALA B 1 49 ? 16.891 -22.562 -21.906 1 75 49 ALA B CA 1
ATOM 1533 C C . ALA B 1 49 ? 18.312 -22.344 -22.438 1 75 49 ALA B C 1
ATOM 1535 O O . ALA B 1 49 ? 18.641 -21.25 -22.906 1 75 49 ALA B O 1
ATOM 1536 N N . GLY B 1 50 ? 19.219 -23.297 -22.312 1 65.75 50 GLY B N 1
ATOM 1537 C CA . GLY B 1 50 ? 20.547 -23.297 -22.906 1 65.75 50 GLY B CA 1
ATOM 1538 C C . GLY B 1 50 ? 21.641 -22.875 -21.922 1 65.75 50 GLY B C 1
ATOM 1539 O O . GLY B 1 50 ? 22.812 -22.859 -22.281 1 65.75 50 GLY B O 1
ATOM 1540 N N . ILE B 1 51 ? 21.141 -22.109 -21.141 1 55 51 ILE B N 1
ATOM 1541 C CA . ILE B 1 51 ? 22.219 -21.875 -20.188 1 55 51 ILE B CA 1
ATOM 1542 C C . ILE B 1 51 ? 22.656 -23.188 -19.547 1 55 51 ILE B C 1
ATOM 1544 O O . ILE B 1 51 ? 21.906 -23.75 -18.734 1 55 51 ILE B O 1
ATOM 1548 N N . THR B 1 52 ? 22.953 -24.141 -20.516 1 49.03 52 THR B N 1
ATOM 1549 C CA . THR B 1 52 ? 23.672 -25.297 -19.984 1 49.03 52 THR B CA 1
ATOM 1550 C C . THR B 1 52 ? 24.578 -24.891 -18.828 1 49.03 52 THR B C 1
ATOM 1552 O O . THR B 1 52 ? 25.016 -23.734 -18.766 1 49.03 52 THR B O 1
ATOM 1555 N N . ALA B 1 53 ? 24.469 -25.625 -17.75 1 45.81 53 ALA B N 1
ATOM 1556 C CA . ALA B 1 53 ? 25.453 -25.469 -16.672 1 45.81 53 ALA B CA 1
ATOM 1557 C C . ALA B 1 53 ? 26.844 -25.219 -17.219 1 45.81 53 ALA B C 1
ATOM 1559 O O . ALA B 1 53 ? 27.594 -26.156 -17.516 1 45.81 53 ALA B O 1
ATOM 1560 N N . PHE B 1 54 ? 27.062 -24.609 -18.312 1 45 54 PHE B N 1
ATOM 1561 C CA . PHE B 1 54 ? 28.5 -24.516 -18.5 1 45 54 PHE B CA 1
ATOM 1562 C C . PHE B 1 54 ? 29.203 -24.172 -17.203 1 45 54 PHE B C 1
ATOM 1564 O O . PHE B 1 54 ? 28.609 -23.609 -16.2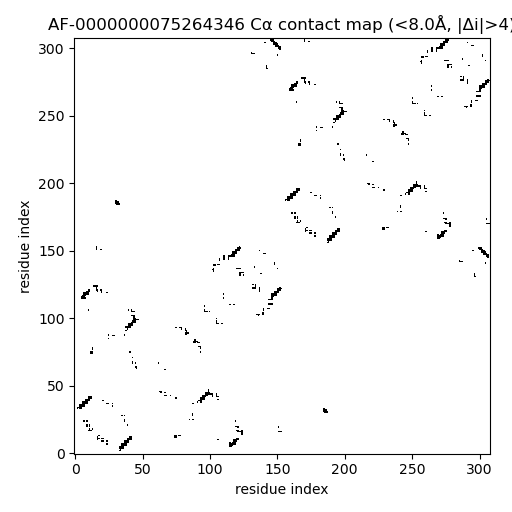81 1 45 54 PHE B O 1
ATOM 1571 N N . GLY B 1 55 ? 30.578 -24.609 -17.188 1 41.22 55 GLY B N 1
ATOM 1572 C CA . GLY B 1 55 ? 31.531 -24.562 -16.109 1 41.22 55 GLY B CA 1
ATOM 1573 C C . GLY B 1 55 ? 31.531 -23.219 -15.383 1 41.22 55 GLY B C 1
ATOM 1574 O O . GLY B 1 55 ? 32.375 -22.375 -15.648 1 41.22 55 GLY B O 1
ATOM 1575 N N . PHE B 1 56 ? 30.516 -22.453 -15.406 1 40.16 56 PHE B N 1
ATOM 1576 C CA . PHE B 1 56 ? 30.859 -21.328 -14.555 1 40.16 56 PHE B CA 1
ATOM 1577 C C . PHE B 1 56 ? 31.516 -21.812 -13.266 1 40.16 56 PHE B C 1
ATOM 1579 O O . PHE B 1 56 ? 31 -22.703 -12.594 1 40.16 56 PHE B O 1
ATO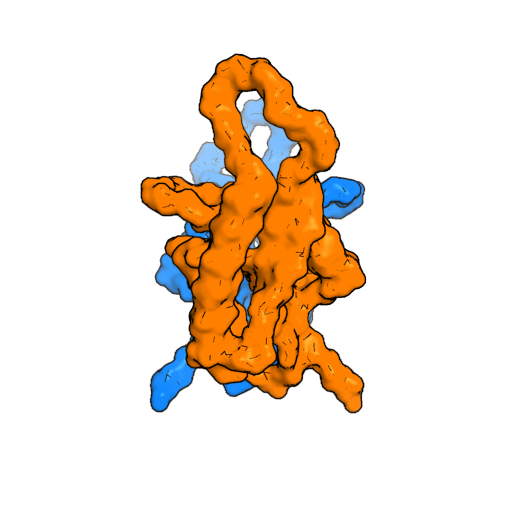M 1586 N N . MET B 1 57 ? 32.844 -21.766 -13.211 1 39.69 57 MET B N 1
ATOM 1587 C CA . MET B 1 57 ? 33.625 -21.922 -12 1 39.69 57 MET B CA 1
ATOM 1588 C C . MET B 1 57 ? 32.906 -21.359 -10.789 1 39.69 57 MET B C 1
ATOM 1590 O O . MET B 1 57 ? 33.312 -21.594 -9.648 1 39.69 57 MET B O 1
ATOM 1594 N N . SER B 1 58 ? 32.25 -20.094 -11 1 41.97 58 SER B N 1
ATOM 1595 C CA . SER B 1 58 ? 32 -19.609 -9.656 1 41.97 58 SER B CA 1
ATOM 1596 C C . SER B 1 58 ? 30.969 -20.469 -8.93 1 41.97 58 SER B C 1
ATOM 1598 O O . SER B 1 58 ? 30.094 -21.062 -9.57 1 41.97 58 SER B O 1
ATOM 1600 N N . GLY B 1 59 ? 31.125 -21.078 -7.918 1 44.25 59 GLY B N 1
ATOM 1601 C CA . GLY B 1 59 ? 30.516 -21.828 -6.832 1 44.25 59 GLY B CA 1
ATOM 1602 C C . GLY B 1 59 ? 29.047 -21.5 -6.629 1 44.25 59 GLY B C 1
ATOM 1603 O O . GLY B 1 59 ? 28.422 -21.969 -5.676 1 44.25 59 GLY B O 1
ATOM 1604 N N . LEU B 1 60 ? 28.516 -20.359 -7.102 1 49.62 60 LEU B N 1
ATOM 1605 C CA . LEU B 1 60 ? 27.156 -20.172 -6.621 1 49.62 60 LEU B CA 1
ATOM 1606 C C . LEU B 1 60 ? 26.172 -21 -7.438 1 49.62 60 LEU B C 1
ATOM 1608 O O . LEU B 1 60 ? 25.953 -20.734 -8.625 1 49.62 60 LEU B O 1
ATOM 1612 N N . ASP B 1 61 ? 26.047 -22.234 -7.297 1 52.34 61 ASP B N 1
ATOM 1613 C CA . ASP B 1 61 ? 25.172 -23.281 -7.816 1 52.34 61 ASP B CA 1
ATOM 1614 C C . ASP B 1 61 ? 23.734 -22.781 -7.938 1 52.34 61 ASP B C 1
ATOM 1616 O O . ASP B 1 61 ? 23.078 -22.516 -6.93 1 52.34 61 ASP B O 1
ATOM 1620 N N . ARG B 1 62 ? 23.422 -22.047 -9.023 1 62.53 62 ARG B N 1
ATOM 1621 C CA . ARG B 1 62 ? 22 -21.797 -9.242 1 62.53 62 ARG B CA 1
ATOM 1622 C C . ARG B 1 62 ? 21.219 -23.109 -9.289 1 62.53 62 ARG B C 1
ATOM 1624 O O . ARG B 1 62 ? 21.672 -24.094 -9.875 1 62.53 62 ARG B O 1
ATOM 1631 N N . MET B 1 63 ? 20.172 -23.188 -8.414 1 72.69 63 MET B N 1
ATOM 1632 C CA . MET B 1 63 ? 19.281 -24.344 -8.477 1 72.69 63 MET B CA 1
ATOM 1633 C C . MET B 1 63 ? 18.844 -24.609 -9.914 1 72.69 63 MET B C 1
ATOM 1635 O O . MET B 1 63 ? 18.594 -23.672 -10.672 1 72.69 63 MET B O 1
ATOM 1639 N N . ASN B 1 64 ? 18.891 -25.734 -10.32 1 86.25 64 ASN B N 1
ATOM 1640 C CA . ASN B 1 64 ? 18.328 -26.016 -11.633 1 86.25 64 ASN B CA 1
ATOM 1641 C C . ASN B 1 64 ? 16.812 -25.906 -11.633 1 86.25 64 ASN B C 1
ATOM 1643 O O . ASN B 1 64 ? 16.188 -25.812 -10.57 1 86.25 64 ASN B O 1
ATOM 1647 N N . ASN B 1 65 ? 16.203 -25.859 -12.781 1 91.31 65 ASN B N 1
ATOM 1648 C CA . ASN B 1 65 ? 14.773 -25.594 -12.922 1 91.31 65 ASN B CA 1
ATOM 1649 C C . ASN B 1 65 ? 13.938 -26.688 -12.266 1 91.31 65 ASN B C 1
ATOM 1651 O O . ASN B 1 65 ? 12.836 -26.422 -11.781 1 91.31 65 ASN B O 1
ATOM 1655 N N . VAL B 1 66 ? 14.484 -27.891 -12.219 1 90.25 66 VAL B N 1
ATOM 1656 C CA . VAL B 1 66 ? 13.766 -28.984 -11.586 1 90.25 66 VAL B CA 1
ATOM 1657 C C . VAL B 1 66 ? 13.641 -28.719 -10.086 1 90.25 66 VAL B C 1
ATOM 1659 O O . VAL B 1 66 ? 12.562 -28.859 -9.508 1 90.25 66 VAL B O 1
ATOM 1662 N N . ASP B 1 67 ? 14.727 -28.312 -9.477 1 91.81 67 ASP B N 1
ATOM 1663 C CA . ASP B 1 67 ? 14.719 -27.984 -8.055 1 91.81 67 ASP B CA 1
ATOM 1664 C C . ASP B 1 67 ? 13.797 -26.797 -7.762 1 91.81 67 ASP B C 1
ATOM 1666 O O . ASP B 1 67 ? 13.055 -26.812 -6.777 1 91.81 67 ASP B O 1
ATOM 1670 N N . ILE B 1 68 ? 13.852 -25.859 -8.617 1 93.69 68 ILE B N 1
ATOM 1671 C CA . ILE B 1 68 ? 13.016 -24.672 -8.477 1 93.69 68 ILE B CA 1
ATOM 1672 C C . ILE B 1 68 ? 11.539 -25.078 -8.5 1 93.69 68 ILE B C 1
ATOM 1674 O O . ILE B 1 68 ? 10.758 -24.641 -7.648 1 93.69 68 ILE B O 1
ATOM 1678 N N . GLN B 1 69 ? 11.164 -25.859 -9.383 1 94.69 69 GLN B N 1
ATOM 1679 C CA . GLN B 1 69 ? 9.781 -26.281 -9.547 1 94.69 69 GLN B CA 1
ATOM 1680 C C . GLN B 1 69 ? 9.32 -27.156 -8.383 1 94.69 69 GLN B C 1
ATOM 1682 O O . GLN B 1 69 ? 8.172 -27.047 -7.945 1 94.69 69 GLN B O 1
ATOM 1687 N N . GLN B 1 70 ? 10.234 -27.984 -7.918 1 94.94 70 GLN B N 1
ATOM 1688 C CA . GLN B 1 70 ? 9.883 -28.828 -6.777 1 94.94 70 GLN B CA 1
ATOM 1689 C C . GLN B 1 70 ? 9.641 -27.984 -5.527 1 94.94 70 GLN B C 1
ATOM 1691 O O . GLN B 1 70 ? 8.68 -28.219 -4.789 1 94.94 70 GLN B O 1
ATOM 1696 N N . ASP B 1 71 ? 10.516 -27.094 -5.309 1 95.12 71 ASP B N 1
ATOM 1697 C CA . ASP B 1 71 ? 10.328 -26.188 -4.184 1 95.12 71 ASP B CA 1
ATOM 1698 C C . ASP B 1 71 ? 9.031 -25.391 -4.32 1 95.12 71 ASP B C 1
ATOM 1700 O O . ASP B 1 71 ? 8.305 -25.203 -3.342 1 95.12 71 ASP B O 1
ATOM 1704 N N . ALA B 1 72 ? 8.758 -24.984 -5.508 1 97.5 72 ALA B N 1
ATOM 1705 C CA . ALA B 1 72 ? 7.527 -24.234 -5.773 1 97.5 72 ALA B CA 1
ATOM 1706 C C . ALA B 1 72 ? 6.293 -25.094 -5.488 1 97.5 72 ALA B C 1
ATOM 1708 O O . ALA B 1 72 ? 5.312 -24.609 -4.918 1 97.5 72 ALA B O 1
ATOM 1709 N N . LYS B 1 73 ? 6.379 -26.297 -5.918 1 97.62 73 LYS B N 1
ATOM 1710 C CA . LYS B 1 73 ? 5.258 -27.203 -5.691 1 97.62 73 LYS B CA 1
ATOM 1711 C C . LYS B 1 73 ? 4.922 -27.297 -4.207 1 97.62 73 LYS B C 1
ATOM 1713 O O . LYS B 1 73 ? 3.75 -27.25 -3.826 1 97.62 73 LYS B O 1
ATOM 1718 N N . ALA B 1 74 ? 5.922 -27.469 -3.396 1 97.81 74 ALA B N 1
ATOM 1719 C CA . ALA B 1 74 ? 5.719 -27.547 -1.953 1 97.81 74 ALA B CA 1
ATOM 1720 C C . ALA B 1 74 ? 5.125 -26.25 -1.406 1 97.81 74 ALA B C 1
ATOM 1722 O O . ALA B 1 74 ? 4.172 -26.281 -0.624 1 97.81 74 ALA B O 1
ATOM 1723 N N . SER B 1 75 ? 5.68 -25.156 -1.803 1 97.94 75 SER B N 1
ATOM 1724 C CA . SER B 1 75 ? 5.207 -23.859 -1.352 1 97.94 75 SER B CA 1
ATOM 1725 C C . SER B 1 75 ? 3.756 -23.625 -1.759 1 97.94 75 SER B C 1
ATOM 1727 O O . SER B 1 75 ? 2.953 -23.125 -0.963 1 97.94 75 SER B O 1
ATOM 1729 N N . ILE B 1 76 ? 3.42 -23.969 -2.969 1 98.31 76 ILE B N 1
ATOM 1730 C CA . ILE B 1 76 ? 2.072 -23.781 -3.496 1 98.31 76 ILE B CA 1
ATOM 1731 C C . ILE B 1 76 ? 1.09 -24.656 -2.713 1 98.31 76 ILE B C 1
ATOM 1733 O O . ILE B 1 76 ? -0.003 -24.203 -2.361 1 98.31 76 ILE B O 1
ATOM 1737 N N . ALA B 1 77 ? 1.505 -25.875 -2.432 1 98.25 77 ALA B N 1
ATOM 1738 C CA . ALA B 1 77 ? 0.662 -26.766 -1.633 1 98.25 77 ALA B CA 1
ATOM 1739 C C . ALA B 1 77 ? 0.401 -26.172 -0.25 1 98.25 77 ALA B C 1
ATOM 1741 O O . ALA B 1 77 ? -0.732 -26.188 0.237 1 98.25 77 ALA B O 1
ATOM 1742 N N . ASN B 1 78 ? 1.424 -25.688 0.358 1 98.25 78 ASN B N 1
ATOM 1743 C CA . ASN B 1 78 ? 1.287 -25.047 1.662 1 98.25 78 ASN B CA 1
ATOM 1744 C C . ASN B 1 78 ? 0.362 -23.844 1.6 1 98.25 78 ASN B C 1
ATOM 1746 O O . ASN B 1 78 ? -0.47 -23.641 2.486 1 98.25 78 ASN B O 1
ATOM 1750 N N . LEU B 1 79 ? 0.5 -23.062 0.568 1 98.31 79 LEU B N 1
ATOM 1751 C CA . LEU B 1 79 ? -0.336 -21.875 0.41 1 98.31 79 LEU B CA 1
ATOM 1752 C C . LEU B 1 79 ? -1.793 -22.266 0.185 1 98.31 79 LEU B C 1
ATOM 1754 O O . LEU B 1 79 ? -2.699 -21.641 0.744 1 98.31 79 LEU B O 1
ATOM 1758 N N . ASN B 1 80 ? -1.992 -23.266 -0.641 1 98.38 80 ASN B N 1
ATOM 1759 C CA . ASN B 1 80 ? -3.357 -23.734 -0.865 1 98.38 80 ASN B CA 1
ATOM 1760 C C . ASN B 1 80 ? -4 -24.219 0.429 1 98.38 80 ASN B C 1
ATOM 1762 O O . ASN B 1 80 ? -5.168 -23.922 0.698 1 98.38 80 ASN B O 1
ATOM 1766 N N . ALA B 1 81 ? -3.23 -24.938 1.206 1 98 81 ALA B N 1
ATOM 1767 C CA . ALA B 1 81 ? -3.727 -25.406 2.502 1 98 81 ALA B CA 1
ATOM 1768 C C . ALA B 1 81 ? -4.055 -24.219 3.41 1 98 81 ALA B C 1
ATOM 1770 O O . ALA B 1 81 ? -5.066 -24.234 4.117 1 98 81 ALA B O 1
ATOM 1771 N N . TYR B 1 82 ? -3.217 -23.281 3.406 1 98 82 TYR B N 1
ATOM 1772 C CA . TYR B 1 82 ? -3.426 -22.078 4.211 1 98 82 TYR B CA 1
ATOM 1773 C C . TYR B 1 82 ? -4.691 -21.344 3.781 1 98 82 TYR B C 1
ATOM 1775 O O . TYR B 1 82 ? -5.5 -20.953 4.621 1 98 82 TYR B O 1
ATOM 1783 N N . LEU B 1 83 ? -4.863 -21.203 2.494 1 97.88 83 LEU B N 1
ATOM 1784 C CA . LEU B 1 83 ? -6.004 -20.484 1.938 1 97.88 83 LEU B CA 1
ATOM 1785 C C . LEU B 1 83 ? -7.309 -21.203 2.266 1 97.88 83 LEU B C 1
ATOM 1787 O O . LEU B 1 83 ? -8.352 -20.578 2.414 1 97.88 83 LEU B O 1
ATOM 1791 N N . ALA B 1 84 ? -7.25 -22.469 2.396 1 97.56 84 ALA B N 1
ATOM 1792 C CA . ALA B 1 84 ? -8.438 -23.297 2.598 1 97.56 84 ALA B CA 1
ATOM 1793 C C . ALA B 1 84 ? -9.07 -23.031 3.961 1 97.56 84 ALA B C 1
ATOM 1795 O O . ALA B 1 84 ? -10.219 -23.391 4.203 1 97.56 84 ALA B O 1
ATOM 1796 N N . GLN B 1 85 ? -8.32 -22.344 4.828 1 96.75 85 GLN B N 1
ATOM 1797 C CA . GLN B 1 85 ? -8.773 -22.125 6.195 1 96.75 85 GLN B CA 1
ATOM 1798 C C . GLN B 1 85 ? -9.727 -20.938 6.27 1 96.75 85 GLN B C 1
ATOM 1800 O O . GLN B 1 85 ? -10.391 -20.719 7.285 1 96.75 85 GLN B O 1
ATOM 1805 N N . PHE B 1 86 ? -9.805 -20.203 5.191 1 97.31 86 PHE B N 1
ATOM 1806 C CA . PHE B 1 86 ? -10.586 -18.969 5.219 1 97.31 86 PHE B CA 1
ATOM 1807 C C . PHE B 1 86 ? -11.812 -19.094 4.324 1 97.31 86 PHE B C 1
ATOM 1809 O O . PHE B 1 86 ? -11.727 -19.609 3.203 1 97.31 86 PHE B O 1
ATOM 1816 N N . ASP B 1 87 ? -12.953 -18.531 4.742 1 94.56 87 ASP B N 1
ATOM 1817 C CA . ASP B 1 87 ? -14.172 -18.516 3.938 1 94.56 87 ASP B CA 1
ATOM 1818 C C . ASP B 1 87 ? -13.969 -17.703 2.658 1 94.56 87 ASP B C 1
ATOM 1820 O O . ASP B 1 87 ? -14.523 -18.047 1.611 1 94.56 87 ASP B O 1
ATOM 1824 N N . GLU B 1 88 ? -13.188 -16.672 2.729 1 93.12 88 GLU B N 1
ATOM 1825 C CA . GLU B 1 88 ? -12.969 -15.742 1.627 1 93.12 88 GLU B CA 1
ATOM 1826 C C . GLU B 1 88 ? -12.156 -16.391 0.51 1 93.12 88 GLU B C 1
ATOM 1828 O O . GLU B 1 88 ? -12.156 -15.914 -0.625 1 93.12 88 GLU B O 1
ATOM 1833 N N . THR B 1 89 ? -11.406 -17.531 0.914 1 91.94 89 THR B N 1
ATOM 1834 C CA . THR B 1 89 ? -10.477 -18.062 -0.074 1 91.94 89 THR B CA 1
ATOM 1835 C C . THR B 1 89 ? -10.625 -19.578 -0.2 1 91.94 89 THR B C 1
ATOM 1837 O O . THR B 1 89 ? -9.93 -20.219 -0.991 1 91.94 89 THR B O 1
ATOM 1840 N N . LYS B 1 90 ? -11.453 -20.172 0.468 1 90.88 90 LYS B N 1
ATOM 1841 C CA . LYS B 1 90 ? -11.5 -21.625 0.557 1 90.88 90 LYS B CA 1
ATOM 1842 C C . LYS B 1 90 ? -11.781 -22.25 -0.807 1 90.88 90 LYS B C 1
ATOM 1844 O O . LYS B 1 90 ? -11.375 -23.391 -1.072 1 90.88 90 LYS B O 1
ATOM 18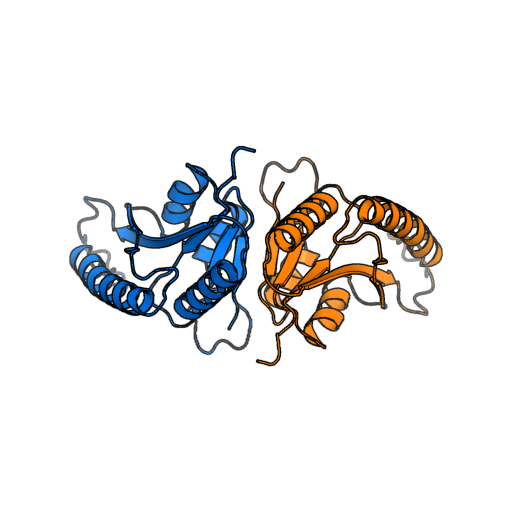49 N N . ALA B 1 91 ? -12.383 -21.5 -1.632 1 89.94 91 ALA B N 1
ATOM 1850 C CA . ALA B 1 91 ? -12.711 -22.047 -2.947 1 89.94 91 ALA B CA 1
ATOM 1851 C C . ALA B 1 91 ? -11.688 -21.609 -3.992 1 89.94 91 ALA B C 1
ATOM 1853 O O . ALA B 1 91 ? -11.82 -21.938 -5.172 1 89.94 91 ALA B O 1
ATOM 1854 N N . ASN B 1 92 ? -10.695 -20.875 -3.541 1 91.5 92 ASN B N 1
ATOM 1855 C CA . ASN B 1 92 ? -9.688 -20.328 -4.453 1 91.5 92 ASN B CA 1
ATOM 1856 C C . ASN B 1 92 ? -8.414 -21.172 -4.438 1 91.5 92 ASN B C 1
ATOM 1858 O O . ASN B 1 92 ? -8.047 -21.734 -3.406 1 91.5 92 ASN B O 1
ATOM 1862 N N . ALA B 1 93 ? -7.84 -21.359 -5.566 1 94.44 93 ALA B N 1
ATOM 1863 C CA . ALA B 1 93 ? -6.48 -21.891 -5.656 1 94.44 93 ALA B CA 1
ATOM 1864 C C . ALA B 1 93 ? -5.473 -20.781 -5.945 1 94.44 93 ALA B C 1
ATOM 1866 O O . ALA B 1 93 ? -5.816 -19.766 -6.551 1 94.44 93 ALA B O 1
ATOM 1867 N N . VAL B 1 94 ? -4.309 -21.062 -5.445 1 98.31 94 VAL B N 1
ATOM 1868 C CA . VAL B 1 94 ? -3.215 -20.156 -5.785 1 98.31 94 VAL B CA 1
ATOM 1869 C C . VAL B 1 94 ? -3.049 -20.094 -7.301 1 98.31 94 VAL B C 1
ATOM 1871 O O . VAL B 1 94 ? -3.082 -21.125 -7.98 1 98.31 94 VAL B O 1
ATOM 1874 N N . ILE B 1 95 ? -3.012 -18.906 -7.844 1 98.56 95 ILE B N 1
ATOM 1875 C CA . ILE B 1 95 ? -2.697 -18.703 -9.25 1 98.56 95 ILE B CA 1
ATOM 1876 C C . ILE B 1 95 ? -1.185 -18.734 -9.453 1 98.56 95 ILE B C 1
ATOM 1878 O O . ILE B 1 95 ? -0.452 -17.938 -8.852 1 98.56 95 ILE B O 1
ATOM 1882 N N . VAL B 1 96 ? -0.736 -19.594 -10.273 1 98.75 96 VAL B N 1
ATOM 1883 C CA . VAL B 1 96 ? 0.696 -19.781 -10.492 1 98.75 96 VAL B CA 1
ATOM 1884 C C . VAL B 1 96 ? 1.1 -19.156 -11.828 1 98.75 96 VAL B C 1
ATOM 1886 O O . VAL B 1 96 ? 0.499 -19.453 -12.859 1 98.75 96 VAL B O 1
ATOM 1889 N N . LYS B 1 97 ? 2.057 -18.266 -11.82 1 98.69 97 LYS B N 1
ATOM 1890 C CA . LYS B 1 97 ? 2.633 -17.672 -13.016 1 98.69 97 LYS B CA 1
ATOM 1891 C C . LYS B 1 97 ? 4.117 -18 -13.141 1 98.69 97 LYS B C 1
ATOM 1893 O O . LYS B 1 97 ? 4.887 -17.781 -12.211 1 98.69 97 LYS B O 1
ATOM 1898 N N . THR B 1 98 ? 4.5 -18.516 -14.242 1 97.75 98 THR B N 1
ATOM 1899 C CA . THR B 1 98 ? 5.867 -18.969 -14.484 1 97.75 98 THR B CA 1
ATOM 1900 C C . THR B 1 98 ? 6.449 -18.297 -15.727 1 97.75 98 THR B C 1
ATOM 1902 O O . THR B 1 98 ? 5.766 -18.156 -16.734 1 97.75 98 THR B O 1
ATOM 1905 N N . SER B 1 99 ? 7.652 -17.891 -15.602 1 97.25 99 SER B N 1
ATOM 1906 C CA . SER B 1 99 ? 8.414 -17.344 -16.719 1 97.25 99 SER B CA 1
ATOM 1907 C C . SER B 1 99 ? 9.914 -17.406 -16.453 1 97.25 99 SER B C 1
ATOM 1909 O O . SER B 1 99 ? 10.344 -17.891 -15.406 1 97.25 99 SER B O 1
ATOM 1911 N N . THR B 1 100 ? 10.766 -17.016 -17.406 1 95.38 100 THR B N 1
ATOM 1912 C CA . THR B 1 100 ? 12.211 -16.953 -17.203 1 95.38 100 THR B CA 1
ATOM 1913 C C . THR B 1 100 ? 12.625 -15.578 -16.672 1 95.38 100 THR B C 1
ATOM 1915 O O . THR B 1 100 ? 13.82 -15.281 -16.578 1 95.38 100 THR B O 1
ATOM 1918 N N . LYS B 1 101 ? 11.633 -14.828 -16.297 1 96.31 101 LYS B N 1
ATOM 1919 C CA . LYS B 1 101 ? 11.891 -13.523 -15.695 1 96.31 101 LYS B CA 1
ATOM 1920 C C . LYS B 1 101 ? 12 -13.641 -14.172 1 96.31 101 LYS B C 1
ATOM 1922 O O . LYS B 1 101 ? 11.656 -14.68 -13.602 1 96.31 101 LYS B O 1
ATOM 1927 N N . ASP B 1 102 ? 12.516 -12.555 -13.594 1 95.75 102 ASP B N 1
ATOM 1928 C CA . ASP B 1 102 ? 12.477 -12.461 -12.141 1 95.75 102 ASP B CA 1
ATOM 1929 C C . ASP B 1 102 ? 11.039 -12.328 -11.633 1 95.75 102 ASP B C 1
ATOM 1931 O O . ASP B 1 102 ? 10.164 -11.852 -12.359 1 95.75 102 ASP B O 1
ATOM 1935 N N . CYS B 1 103 ? 10.805 -12.672 -10.461 1 97.44 103 CYS B N 1
ATOM 1936 C CA . CYS B 1 103 ? 9.469 -12.758 -9.883 1 97.44 103 CYS B CA 1
ATOM 1937 C C . CYS B 1 103 ? 8.758 -11.414 -9.953 1 97.44 103 CYS B C 1
ATOM 1939 O O . CYS B 1 103 ? 7.559 -11.352 -10.25 1 97.44 103 CYS B O 1
ATOM 1941 N N . GLY B 1 104 ? 9.477 -10.352 -9.672 1 98.06 104 GLY B N 1
ATOM 1942 C CA . GLY B 1 104 ? 8.867 -9.031 -9.758 1 98.06 104 GLY B CA 1
ATOM 1943 C C . GLY B 1 104 ? 8.258 -8.742 -11.117 1 98.06 104 GLY B C 1
ATOM 1944 O O . GLY B 1 104 ? 7.152 -8.203 -11.203 1 98.06 104 GLY B O 1
ATOM 1945 N N . TYR B 1 105 ? 8.945 -9.148 -12.148 1 98.44 105 TYR B N 1
ATOM 1946 C CA . TYR B 1 105 ? 8.477 -8.922 -13.508 1 98.44 105 TYR B CA 1
ATOM 1947 C C . TYR B 1 105 ? 7.281 -9.812 -13.828 1 98.44 105 TYR B C 1
ATOM 1949 O O . TYR B 1 105 ? 6.367 -9.398 -14.547 1 98.44 105 TYR B O 1
ATOM 1957 N N . ILE B 1 106 ? 7.301 -11.016 -13.312 1 98.75 106 ILE B N 1
ATOM 1958 C CA . ILE B 1 106 ? 6.191 -11.938 -13.523 1 98.75 106 ILE B CA 1
ATOM 1959 C C . ILE B 1 106 ? 4.918 -11.367 -12.906 1 98.75 106 ILE B C 1
ATOM 1961 O O . ILE B 1 106 ? 3.859 -11.359 -13.539 1 98.75 106 ILE B O 1
ATOM 1965 N N . ILE B 1 107 ? 5.051 -10.852 -11.711 1 98.81 107 ILE B N 1
ATOM 1966 C CA . ILE B 1 107 ? 3.91 -10.266 -11.023 1 98.81 107 ILE B CA 1
ATOM 1967 C C . ILE B 1 107 ? 3.445 -9.016 -11.758 1 98.81 107 ILE B C 1
ATOM 1969 O O . ILE B 1 107 ? 2.244 -8.812 -11.961 1 98.81 107 ILE B O 1
ATOM 1973 N N . GLU B 1 108 ? 4.367 -8.219 -12.188 1 98.62 108 GLU B N 1
ATOM 1974 C CA . GLU B 1 108 ? 4.051 -7.031 -12.969 1 98.62 108 GLU B CA 1
ATOM 1975 C C . GLU B 1 108 ? 3.213 -7.383 -14.195 1 98.62 108 GLU B C 1
ATOM 1977 O O . GLU B 1 108 ? 2.193 -6.746 -14.461 1 98.62 108 GLU B O 1
ATOM 1982 N N . ASP B 1 109 ? 3.676 -8.367 -14.984 1 98.75 109 ASP B N 1
ATOM 1983 C CA . ASP B 1 109 ? 2.969 -8.789 -16.188 1 98.75 109 ASP B CA 1
ATOM 1984 C C . ASP B 1 109 ? 1.535 -9.211 -15.875 1 98.75 109 ASP B C 1
ATOM 1986 O O . ASP B 1 109 ? 0.599 -8.82 -16.578 1 98.75 109 ASP B O 1
ATOM 1990 N N . TYR B 1 110 ? 1.378 -9.938 -14.828 1 98.69 110 TYR B N 1
ATOM 1991 C CA . TYR B 1 110 ? 0.061 -10.414 -14.422 1 98.69 110 TYR B CA 1
ATOM 1992 C C . TYR B 1 110 ? -0.835 -9.25 -14.008 1 98.69 110 TYR B C 1
ATOM 1994 O O . TYR B 1 110 ? -1.985 -9.164 -14.445 1 98.69 110 TYR B O 1
ATOM 2002 N N . ILE B 1 111 ? -0.317 -8.352 -13.188 1 98.69 111 ILE B N 1
ATOM 2003 C CA . ILE B 1 111 ? -1.082 -7.254 -12.602 1 98.69 111 ILE B CA 1
ATOM 2004 C C . ILE B 1 111 ? -1.477 -6.266 -13.703 1 98.69 111 ILE B C 1
ATOM 2006 O O . ILE B 1 111 ? -2.625 -5.82 -13.758 1 98.69 111 ILE B O 1
ATOM 2010 N N . ASN B 1 112 ? -0.543 -5.969 -14.562 1 98.44 112 ASN B N 1
ATOM 2011 C CA . ASN B 1 112 ? -0.753 -4.875 -15.508 1 98.44 112 ASN B CA 1
ATOM 2012 C C . ASN B 1 112 ? -1.66 -5.297 -16.656 1 98.44 112 ASN B C 1
ATOM 2014 O O . ASN B 1 112 ? -2.182 -4.453 -17.391 1 98.44 112 ASN B O 1
ATOM 2018 N N . GLN B 1 113 ? -1.853 -6.621 -16.828 1 98.19 113 GLN B N 1
ATOM 2019 C CA . GLN B 1 113 ? -2.811 -7.102 -17.812 1 98.19 113 GLN B CA 1
ATOM 2020 C C . GLN B 1 113 ? -4.238 -6.719 -17.422 1 98.19 113 GLN B C 1
ATOM 2022 O O . GLN B 1 113 ? -5.055 -6.398 -18.297 1 98.19 113 GLN B O 1
ATOM 2027 N N . ASP B 1 114 ? -4.562 -6.789 -16.234 1 97.75 114 ASP B N 1
ATOM 2028 C CA . ASP B 1 114 ? -5.848 -6.414 -15.656 1 97.75 114 ASP B CA 1
ATOM 2029 C C . ASP B 1 114 ? -5.676 -5.887 -14.234 1 97.75 114 ASP B C 1
ATOM 2031 O O . ASP B 1 114 ? -5.895 -6.617 -13.266 1 97.75 114 ASP B O 1
ATOM 2035 N N . PRO B 1 115 ? -5.32 -4.633 -14.125 1 98.31 115 PRO B N 1
ATOM 2036 C CA . PRO B 1 115 ? -4.969 -4.078 -12.82 1 98.31 115 PRO B CA 1
ATOM 2037 C C . PRO B 1 115 ? -6.094 -4.223 -11.797 1 98.31 115 PRO B C 1
ATOM 2039 O O . PRO B 1 115 ? -7.238 -3.863 -12.078 1 98.31 115 PRO B O 1
ATOM 2042 N N . PRO B 1 116 ? -5.805 -4.781 -10.648 1 98.19 116 PRO B N 1
ATOM 2043 C CA . PRO B 1 116 ? -6.789 -4.855 -9.57 1 98.19 116 PRO B CA 1
ATOM 2044 C C . PRO B 1 116 ? -6.984 -3.516 -8.859 1 98.19 116 PRO B C 1
ATOM 2046 O O . PRO B 1 116 ? -6.301 -2.539 -9.172 1 98.19 116 PRO B O 1
ATOM 2049 N N . ASP B 1 117 ? -7.984 -3.535 -7.945 1 97.75 117 ASP B N 1
ATOM 2050 C CA . ASP B 1 117 ? -8.172 -2.352 -7.113 1 97.75 117 ASP B CA 1
ATOM 2051 C C . ASP B 1 117 ? -7.02 -2.18 -6.129 1 97.75 117 ASP B C 1
ATOM 2053 O O . ASP B 1 117 ? -6.691 -1.058 -5.738 1 97.75 117 ASP B O 1
ATOM 2057 N N . ILE B 1 118 ? -6.434 -3.332 -5.738 1 98.5 118 ILE B N 1
ATOM 2058 C CA . ILE B 1 118 ? -5.309 -3.254 -4.812 1 98.5 118 ILE B CA 1
ATOM 2059 C C . ILE B 1 118 ? -4.426 -4.492 -4.965 1 98.5 118 ILE B C 1
ATOM 2061 O O . ILE B 1 118 ? -4.934 -5.609 -5.102 1 98.5 118 ILE B O 1
ATOM 2065 N N . LEU B 1 119 ? -3.109 -4.277 -5.062 1 98.88 119 LEU B N 1
ATOM 2066 C CA . LEU B 1 119 ? -2.098 -5.32 -4.934 1 98.88 119 LEU B CA 1
ATOM 2067 C C . LEU B 1 119 ? -1.479 -5.305 -3.537 1 98.88 119 LEU B C 1
ATOM 2069 O O . LEU B 1 119 ? -1.011 -4.266 -3.07 1 98.88 119 LEU B O 1
ATOM 2073 N N . VAL B 1 120 ? -1.471 -6.445 -2.857 1 98.88 120 VAL B N 1
ATOM 2074 C CA . VAL B 1 120 ? -0.941 -6.578 -1.505 1 98.88 120 VAL B CA 1
ATOM 2075 C C . VAL B 1 120 ? 0.323 -7.438 -1.526 1 98.88 120 VAL B C 1
ATOM 2077 O O . VAL B 1 120 ? 0.332 -8.523 -2.107 1 98.88 120 VAL B O 1
ATOM 2080 N N . LEU B 1 121 ? 1.372 -6.922 -0.938 1 98.44 121 LEU B N 1
ATOM 2081 C CA . LEU B 1 121 ? 2.641 -7.629 -0.823 1 98.44 121 LEU B CA 1
ATOM 2082 C C . LEU B 1 121 ? 3.189 -7.539 0.597 1 98.44 121 LEU B C 1
ATOM 2084 O O . LEU B 1 121 ? 2.918 -6.566 1.31 1 98.44 121 LEU B O 1
ATOM 2088 N N . GLY B 1 122 ? 3.939 -8.555 0.938 1 97.31 122 GLY B N 1
ATOM 2089 C CA . GLY B 1 122 ? 4.828 -8.383 2.076 1 97.31 122 GLY B CA 1
ATOM 2090 C C . GLY B 1 122 ? 6.055 -7.555 1.759 1 97.31 122 GLY B C 1
ATOM 2091 O O . GLY B 1 122 ? 6.562 -7.586 0.634 1 97.31 122 GLY B O 1
ATOM 2092 N N . SER B 1 123 ? 6.574 -6.961 2.738 1 93.75 123 SER B N 1
ATOM 2093 C CA . SER B 1 123 ? 7.711 -6.066 2.541 1 93.75 123 SER B CA 1
ATOM 2094 C C . SER B 1 123 ? 8.969 -6.848 2.158 1 93.75 123 SER B C 1
ATOM 2096 O O . SER B 1 123 ? 9.625 -6.52 1.173 1 93.75 123 SER B O 1
ATOM 2098 N N . SER B 1 124 ? 9.32 -7.793 3.012 1 89.62 124 SER B N 1
ATOM 2099 C CA . SER B 1 124 ? 10.523 -8.586 2.791 1 89.62 124 SER B CA 1
ATOM 2100 C C . SER B 1 124 ? 10.469 -9.906 3.555 1 89.62 124 SER B C 1
ATOM 2102 O O . SER B 1 124 ? 9.914 -9.969 4.656 1 89.62 124 SER B O 1
ATOM 2104 N N . ASN B 1 125 ? 11.047 -10.891 2.92 1 80.44 125 ASN B N 1
ATOM 2105 C CA . ASN B 1 125 ? 11.148 -12.18 3.602 1 80.44 125 ASN B CA 1
ATOM 2106 C C . ASN B 1 125 ? 12.406 -12.258 4.465 1 80.44 125 ASN B C 1
ATOM 2108 O O . ASN B 1 125 ? 12.648 -13.273 5.117 1 80.44 125 ASN B O 1
ATOM 2112 N N . LYS B 1 126 ? 13.125 -11.195 4.457 1 76.94 126 LYS B N 1
ATOM 2113 C CA . LYS B 1 126 ? 14.375 -11.227 5.211 1 76.94 126 LYS B CA 1
ATOM 2114 C C . LYS B 1 126 ? 14.109 -11.148 6.715 1 76.94 126 LYS B C 1
ATOM 2116 O O . LYS B 1 126 ? 13.367 -10.281 7.176 1 76.94 126 LYS B O 1
ATOM 2121 N N . GLU B 1 127 ? 14.359 -12.258 7.363 1 69.25 127 GLU B N 1
ATOM 2122 C CA . GLU B 1 127 ? 14.148 -12.352 8.805 1 69.25 127 GLU B CA 1
ATOM 2123 C C . GLU B 1 127 ? 15.328 -11.781 9.578 1 69.25 127 GLU B C 1
ATOM 2125 O O . GLU B 1 127 ? 16.484 -11.883 9.133 1 69.25 127 GLU B O 1
ATOM 2130 N N . GLY B 1 128 ? 15.047 -11.125 10.609 1 66.69 128 GLY B N 1
ATOM 2131 C CA . GLY B 1 128 ? 16.078 -10.781 11.57 1 66.69 128 GLY B CA 1
ATOM 2132 C C . GLY B 1 128 ? 16.703 -9.422 11.312 1 66.69 128 GLY B C 1
ATOM 2133 O O . GLY B 1 128 ? 17.625 -9.008 12.031 1 66.69 128 GLY B O 1
ATOM 2134 N N . ILE B 1 129 ? 16.328 -8.844 10.211 1 62.53 129 ILE B N 1
ATOM 2135 C CA . ILE B 1 129 ? 16.984 -7.566 9.945 1 62.53 129 ILE B CA 1
ATOM 2136 C C . ILE B 1 129 ? 16.297 -6.465 10.75 1 62.53 129 ILE B C 1
ATOM 2138 O O . ILE B 1 129 ? 15.062 -6.387 10.781 1 62.53 129 ILE B O 1
ATOM 2142 N N . GLN B 1 130 ? 17.062 -5.793 11.469 1 61.66 130 GLN B N 1
ATOM 2143 C CA . GLN B 1 130 ? 16.609 -4.75 12.375 1 61.66 130 GLN B CA 1
ATOM 2144 C C . GLN B 1 130 ? 15.977 -3.59 11.602 1 61.66 130 GLN B C 1
ATOM 2146 O O . GLN B 1 130 ? 15.023 -2.971 12.078 1 61.66 130 GLN B O 1
ATOM 2151 N N . LYS B 1 131 ? 16.594 -3.379 10.469 1 70.56 131 LYS B N 1
ATOM 2152 C CA . LYS B 1 131 ? 16.094 -2.246 9.695 1 70.56 131 LYS B CA 1
ATOM 2153 C C . LYS B 1 131 ? 15.07 -2.699 8.656 1 70.56 131 LYS B C 1
ATOM 2155 O O . LYS B 1 131 ? 15.18 -3.801 8.117 1 70.56 131 LYS B O 1
ATOM 2160 N N . PHE B 1 132 ? 14.031 -1.901 8.508 1 80.81 132 PHE B N 1
ATOM 2161 C CA . PHE B 1 132 ? 13.039 -2.203 7.484 1 80.81 132 PHE B CA 1
ATOM 2162 C C . PHE B 1 132 ? 13.664 -2.162 6.094 1 80.81 132 PHE B C 1
ATOM 2164 O O . PHE B 1 132 ? 14.266 -1.158 5.707 1 80.81 132 PHE B O 1
ATOM 2171 N N . ILE B 1 133 ? 13.695 -3.324 5.492 1 84.62 133 ILE B N 1
ATOM 2172 C CA . ILE B 1 133 ? 14.18 -3.428 4.121 1 84.62 133 ILE B CA 1
ATOM 2173 C C . ILE B 1 133 ? 13.047 -3.889 3.209 1 84.62 133 ILE B C 1
ATOM 2175 O O . ILE B 1 133 ? 12.328 -4.84 3.529 1 84.62 133 ILE B O 1
ATOM 2179 N N . LEU B 1 134 ? 12.844 -3.127 2.197 1 91.44 134 LEU B N 1
ATOM 2180 C CA . LEU B 1 134 ? 11.906 -3.557 1.169 1 91.44 134 LEU B CA 1
ATOM 2181 C C . LEU B 1 134 ? 12.547 -4.582 0.241 1 91.44 134 LEU B C 1
ATOM 2183 O O . LEU B 1 134 ? 13.641 -4.352 -0.289 1 91.44 134 LEU B O 1
ATOM 2187 N N . GLY B 1 135 ? 11.945 -5.629 0.13 1 93.19 135 GLY B N 1
ATOM 2188 C CA . GLY B 1 135 ? 12.469 -6.652 -0.765 1 93.19 135 GLY B CA 1
ATOM 2189 C C . GLY B 1 135 ? 12.453 -6.234 -2.223 1 93.19 135 GLY B C 1
ATOM 2190 O O . GLY B 1 135 ? 11.727 -5.312 -2.602 1 93.19 135 GLY B O 1
ATOM 2191 N N . SER B 1 136 ? 13.203 -6.938 -3.004 1 94.25 136 SER B N 1
ATOM 2192 C CA . SER B 1 136 ? 13.383 -6.609 -4.414 1 94.25 136 SER B CA 1
ATOM 2193 C C . SER B 1 136 ? 12.07 -6.746 -5.184 1 94.25 136 SER B C 1
ATOM 2195 O O . SER B 1 136 ? 11.766 -5.926 -6.051 1 94.25 136 SER B O 1
ATOM 2197 N N . VAL B 1 137 ? 11.234 -7.75 -4.883 1 96.31 137 VAL B N 1
ATOM 2198 C CA . VAL B 1 137 ? 9.969 -7.965 -5.586 1 96.31 137 VAL B CA 1
ATOM 2199 C C . VAL B 1 137 ? 8.984 -6.859 -5.227 1 96.31 137 VAL B C 1
ATOM 2201 O O . VAL B 1 137 ? 8.375 -6.25 -6.109 1 96.31 137 VAL B O 1
ATOM 2204 N N . SER B 1 138 ? 8.836 -6.625 -3.969 1 96.62 138 SER B N 1
ATOM 2205 C CA . SER B 1 138 ? 7.918 -5.582 -3.527 1 96.62 138 SER B CA 1
ATOM 2206 C C . SER B 1 138 ? 8.336 -4.215 -4.062 1 96.62 138 SER B C 1
ATOM 2208 O O . SER B 1 138 ? 7.488 -3.424 -4.48 1 96.62 138 SER B O 1
ATOM 2210 N N . ASP B 1 139 ? 9.594 -4.004 -4.055 1 94.75 139 ASP B N 1
ATOM 2211 C CA . ASP B 1 139 ? 10.109 -2.752 -4.598 1 94.75 139 ASP B CA 1
ATOM 2212 C C . ASP B 1 139 ? 9.797 -2.627 -6.086 1 94.75 139 ASP B C 1
ATOM 2214 O O . ASP B 1 139 ? 9.32 -1.583 -6.539 1 94.75 139 ASP B O 1
ATOM 2218 N N . HIS B 1 140 ? 10.062 -3.658 -6.773 1 96.31 140 HIS B N 1
ATOM 2219 C CA . HIS B 1 140 ? 9.773 -3.658 -8.203 1 96.31 140 HIS B CA 1
ATOM 2220 C C . HIS B 1 140 ? 8.297 -3.4 -8.469 1 96.31 140 HIS B C 1
ATOM 2222 O O . HIS B 1 140 ? 7.945 -2.555 -9.289 1 96.31 140 HIS B O 1
ATOM 2228 N N . CYS B 1 141 ? 7.43 -4.059 -7.766 1 97.44 141 CYS B N 1
ATOM 2229 C CA . CYS B 1 141 ? 5.992 -3.924 -7.977 1 97.44 141 CYS B CA 1
ATOM 2230 C C . CYS B 1 141 ? 5.523 -2.512 -7.645 1 97.44 141 CYS B C 1
ATOM 2232 O O . CYS B 1 141 ? 4.66 -1.963 -8.336 1 97.44 141 CYS B O 1
ATOM 2234 N N . LEU B 1 142 ? 6.086 -1.997 -6.605 1 96.19 142 LEU B N 1
ATOM 2235 C CA . LEU B 1 142 ? 5.75 -0.631 -6.219 1 96.19 142 LEU B CA 1
ATOM 2236 C C . LEU B 1 142 ? 6.008 0.339 -7.367 1 96.19 142 LEU B C 1
ATOM 2238 O O . LEU B 1 142 ? 5.23 1.269 -7.586 1 96.19 142 LEU B O 1
ATOM 2242 N N . HIS B 1 143 ? 6.961 0.06 -8.109 1 94.5 143 HIS B N 1
ATOM 2243 C CA . HIS B 1 143 ? 7.395 0.983 -9.156 1 94.5 143 HIS B CA 1
ATOM 2244 C C . HIS B 1 143 ? 6.738 0.653 -10.492 1 94.5 143 HIS B C 1
ATOM 2246 O O . HIS B 1 143 ? 6.523 1.542 -11.32 1 94.5 143 HIS B O 1
ATOM 2252 N N . SER B 1 144 ? 6.359 -0.567 -10.664 1 96 144 SER B N 1
ATOM 2253 C CA . SER B 1 144 ? 6.082 -0.979 -12.039 1 96 144 SER B CA 1
ATOM 2254 C C . SER B 1 144 ? 4.617 -1.361 -12.219 1 96 144 SER B C 1
ATOM 2256 O O . SER B 1 144 ? 4.113 -1.396 -13.344 1 96 144 SER B O 1
ATOM 2258 N N . CYS B 1 145 ? 3.914 -1.739 -11.148 1 97.44 145 CYS B N 1
ATOM 2259 C CA . CYS B 1 145 ? 2.527 -2.17 -11.281 1 97.44 145 CYS B CA 1
ATOM 2260 C C . CYS B 1 145 ? 1.592 -0.972 -11.391 1 97.44 145 CYS B C 1
ATOM 2262 O O . CYS B 1 145 ? 1.738 0.005 -10.656 1 97.44 145 CYS B O 1
ATOM 2264 N N . HIS B 1 146 ? 0.636 -1.049 -12.234 1 96.38 146 HIS B N 1
ATOM 2265 C CA . HIS B 1 146 ? -0.267 0.057 -12.539 1 96.38 146 HIS B CA 1
ATOM 2266 C C . HIS B 1 146 ? -1.521 -0.005 -11.672 1 96.38 146 HIS B C 1
ATOM 2268 O O . HIS B 1 146 ? -2.639 0.104 -12.18 1 96.38 146 HIS B O 1
ATOM 2274 N N . CYS B 1 147 ? -1.402 -0.134 -10.469 1 97.62 147 CYS B N 1
ATOM 2275 C CA . CYS B 1 147 ? -2.467 -0.18 -9.469 1 97.62 147 CYS B CA 1
ATOM 2276 C C . CYS B 1 147 ? -1.962 0.283 -8.109 1 97.62 147 CYS B C 1
ATOM 2278 O O . CYS B 1 147 ? -0.754 0.406 -7.898 1 97.62 147 CYS B O 1
ATOM 2280 N N . PRO B 1 148 ? -2.834 0.643 -7.188 1 98.44 148 PRO B N 1
ATOM 2281 C CA . PRO B 1 148 ? -2.408 0.855 -5.801 1 98.44 148 PRO B CA 1
ATOM 2282 C C . PRO B 1 148 ? -1.708 -0.364 -5.207 1 98.44 148 PRO B C 1
ATOM 2284 O O . PRO B 1 148 ? -2.119 -1.5 -5.457 1 98.44 148 PRO B O 1
ATOM 2287 N N . VAL B 1 149 ? -0.617 -0.113 -4.484 1 98.62 149 VAL B N 1
ATOM 2288 C CA . VAL B 1 149 ? 0.163 -1.2 -3.904 1 98.62 149 VAL B CA 1
ATOM 2289 C C . VAL B 1 149 ? 0.205 -1.051 -2.385 1 98.62 149 VAL B C 1
ATOM 2291 O O . VAL B 1 149 ? 0.576 0.006 -1.868 1 98.62 149 VAL B O 1
ATOM 2294 N N . LEU B 1 150 ? -0.239 -2.092 -1.723 1 98.81 150 LEU B N 1
ATOM 2295 C CA . LEU B 1 150 ? -0.214 -2.156 -0.265 1 98.81 150 LEU B CA 1
ATOM 2296 C C . LEU B 1 150 ? 0.938 -3.029 0.221 1 98.81 150 LEU B C 1
ATOM 2298 O O . LEU B 1 150 ? 1.038 -4.199 -0.156 1 98.81 150 LEU B O 1
ATOM 2302 N N . ILE B 1 151 ? 1.752 -2.451 1.062 1 98.5 151 ILE B N 1
ATOM 2303 C CA . ILE B 1 151 ? 2.887 -3.178 1.623 1 98.5 151 ILE B CA 1
ATOM 2304 C C . ILE B 1 151 ? 2.609 -3.521 3.084 1 98.5 151 ILE B C 1
ATOM 2306 O O . ILE B 1 151 ? 2.389 -2.629 3.908 1 98.5 151 ILE B O 1
ATOM 2310 N N . ILE B 1 152 ? 2.598 -4.797 3.352 1 98.06 152 ILE B N 1
ATOM 2311 C CA . ILE B 1 152 ? 2.469 -5.312 4.711 1 98.06 152 ILE B CA 1
ATOM 2312 C C . ILE B 1 152 ? 3.854 -5.48 5.332 1 98.06 152 ILE B C 1
ATOM 2314 O O . ILE B 1 152 ? 4.789 -5.938 4.672 1 98.06 152 ILE B O 1
ATOM 2318 N N . LYS B 1 153 ? 3.914 -5.07 6.594 1 92.44 153 LYS B N 1
ATOM 2319 C CA . LYS B 1 153 ? 5.215 -5.062 7.258 1 92.44 153 LYS B CA 1
ATOM 2320 C C . LYS B 1 153 ? 5.234 -6.027 8.438 1 92.44 153 LYS B C 1
ATOM 2322 O O . LYS B 1 153 ? 4.18 -6.426 8.938 1 92.44 153 LYS B O 1
ATOM 2327 N N . ASN B 1 154 ? 6.402 -6.453 8.852 1 80.75 154 ASN B N 1
ATOM 2328 C CA . ASN B 1 154 ? 6.59 -7.391 9.953 1 80.75 154 ASN B CA 1
ATOM 2329 C C . ASN B 1 154 ? 6.289 -6.742 11.305 1 80.75 154 ASN B C 1
ATOM 2331 O O . ASN B 1 154 ? 6.512 -5.543 11.484 1 80.75 154 ASN B O 1
#

pLDDT: mean 89.68, std 15.94, range [36.34, 98.88]

=== Feature glossary ===
The record interleaves many kinds of information about one protein. Here is each kind framed as the question it answers.

Q: What does the local fold look like, residue by residue?
A: The Foldseek 3Di string encodes local tertiary geometry as a 20-letter alphabet — one character per residue — derived from the relative positions of nearby Cα atoms. Unlike the amino-acid sequence, 3Di is a direct function of the 3D structure, so two proteins with the same fold have similar 3Di strings even at low sequence identity.

Q: Which residues are in helices, strands, or loops?
A: The SS8 string is DSSP's per-residue secondary-structure call. α-helix (H) means an i→i+4 H-bond ladder; β-strand (E) means the residue participates in a β-sheet; 3₁₀ (G) and π (I) are tighter and wider helices; T/S are turns/bends; '-' is loop.

Q: How big and how compact is the whole molecule?
A: Radius of gyration (Rg) is the root-mean-square distance of Cα atoms from their centroid — a single number for overall size and compactness. A globular domain of N residues has Rg ≈ 2.2·N^0.38 Å; an extended or disordered chain has a much larger Rg. The Cα contact count is the number of residue pairs whose Cα atoms are within 8 Å and are more than four positions apart in sequence — a standard proxy for tertiary packing density. The bounding box is the smallest axis-aligned box enclosing all Cα atoms.

Q: Where is each backbone atom in 3D?
A: Structure coordinates are given as an mmCIF _atom_site loop: one row per atom with element, residue name, chain id, sequence number, and x/y/z position in Å. Only the four main-chain atoms per residue are included here; side chains are omitted to keep the record compact.

Q: What is the amino-acid chain?
A: Primary structure: the covalent order of the twenty standard amino acids along the backbone. Two proteins with the same sequence will (almost always) fold to the same structure; two with 30% identity often share a fold but not the details.

Q: What if only a Cα trace is available?
A: Three-state secondary structure (P-SEA) collapses the eight DSSP classes into helix (a), strand (b), and coil (c). P-SEA assigns these from Cα geometry alone — distances and angles — without requiring backbone oxygens, so it works on any Cα trace.

Q: What family and function is it annotated with?
A: Database cross-references. InterPro integrates a dozen domain/family signature databases into unified entries with residue-range hits. GO terms attach function/process/location labels with evidence codes. CATH codes position the fold in a four-level structural taxonomy. Organism is the NCBI-taxonomy species name.

Q: How confident is the AlphaFold model at each residue?
A: pLDDT is the predicted lDDT-Cα score: AlphaFold's confidence that the local environment of each residue (all inter-atomic distances within 15 Å) is correctly placed. It is a per-residue number between 0 and 100, with higher meaning more reliable.

Q: How mobile is each atom in the crystal?
A: B-factor (Debye–Waller factor) reflects atomic displacement in the crystal lattice. It is an experimental observable (units Å²), not a prediction; low values mean the atom is pinned down, high values mean it moves or is heterogeneous across the crystal.

Q: Which residues are buried vs exposed?
A: SASA measures how much of the protein is reachable by solvent. It is computed by rolling a water-sized probe over the atomic surface and summing the exposed area (Å²). Per-residue SASA distinguishes core (buried, low SASA) from surface (exposed, high SASA) re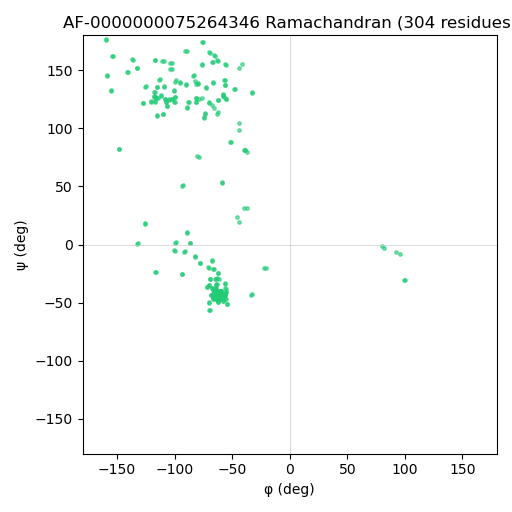sidues; total SASA is a whole-molecule size measure.

Q: What do the diagnostic plots show?
A: Plot images: a contact map (which residues are close in 3D, as an N×N binary image), a Ramachandran scatter (backbone torsion angles, revealing secondary-structure composition at a glance), and — for AlphaFold structures — a PAE heatmap (pairwise prediction confidence).

Q: What known structures does this most resemble?
A: The Foldseek neighbor list gives the closest experimentally determined structures in the PDB, ranked by structural alignment. TM-score near 1 means near-identical fold; near 0.3 means only rough topology match. This is how one finds what a novel AlphaFold prediction most resembles in the solved-structure universe.

Q: Are the domains correctly placed relative to each other?
A: Predicted aligned error is AlphaFold's pairwise confidence. Unlike pLDDT (per-residue), PAE is per-residue-pair and captures whether two parts of the structure are correctly placed relative to each other. Units are ångströms of expected positional error.

Q: What do the rendered images show?
A: Structure images are PyMOL renders from six orthogonal camera directions. Cartoon representation draws helices as coils and strands as arrows; sticks shows the backbone as bonds; surface shows the solvent-excluded envelope. Rainbow coloring maps sequence position to hue (blue→red, N→C); chain coloring assigns a distinct color per polypeptide.

Q: What are the backbone torsion angles?
A: φ (phi) and ψ (psi) are the two rotatable backbone dihedrals per residue: φ is the C(i-1)–N–Cα–C torsion, ψ is the N–Cα–C–N(i+1) torsion, both in degrees on (−180°, 180°]. α-helical residues cluster near (−60°, −45°); β-strand residues near (−120°, +130°). A Ramachandran plot is simply a scatter of (φ, ψ) for every residue.